Protein AF-A0A957TH19-F1 (afdb_monomer_lite)

Secondary structure (DSSP, 8-state):
------SB-SHHHHHHHHTHHHHHHHHHHHHHHHHHHHHTT-HHHHHHHHHHHHHHHHHHHHHHHHHHHHH--SS-GGGG--HHHH-HHHHHHHHHHHHHHHHHHHHHHHHHHHHHHHHHSGGGGSEETTEEEEEHHHHHHHHHHHHHHHHHTT-HHHHHHHHHHHHHHHHHHHHHHHHHHHHHH---PPP--GGGGSHHHHHHHHHHHHHHHGGGHHHHHHHHGGGGB-S-HHHHHHHHHHHHHHHTT----SSS-S-GGG----------------------------

Structure (mmCIF, N/CA/C/O backbone):
data_AF-A0A957TH19-F1
#
_entry.id   AF-A0A957TH19-F1
#
loop_
_atom_site.group_PDB
_atom_site.id
_atom_site.type_symbol
_atom_site.label_atom_id
_atom_site.label_alt_id
_atom_site.label_comp_id
_atom_site.label_asym_id
_atom_site.label_entity_id
_atom_site.label_seq_id
_atom_site.pdbx_PDB_ins_code
_atom_site.Cartn_x
_atom_site.Cartn_y
_atom_site.Cartn_z
_atom_site.occupancy
_atom_site.B_iso_or_equiv
_atom_site.auth_seq_id
_atom_site.auth_comp_id
_atom_site.auth_asym_id
_atom_site.auth_atom_id
_atom_site.pdbx_PDB_model_num
ATOM 1 N N . MET A 1 1 ? -37.955 5.822 8.944 1.00 36.00 1 MET A N 1
ATOM 2 C CA . MET A 1 1 ? -37.045 5.536 7.812 1.00 36.00 1 MET A CA 1
ATOM 3 C C . MET A 1 1 ? -35.926 4.648 8.330 1.00 36.00 1 MET A C 1
ATOM 5 O O . MET A 1 1 ? -35.294 5.022 9.309 1.00 36.00 1 MET A O 1
ATOM 9 N N . ALA A 1 2 ? -35.740 3.451 7.770 1.00 38.88 2 ALA A N 1
ATOM 10 C CA . ALA A 1 2 ? -34.690 2.536 8.215 1.00 38.88 2 ALA A CA 1
ATOM 11 C C . ALA A 1 2 ? -33.314 3.143 7.898 1.00 38.88 2 ALA A C 1
ATOM 13 O O . ALA A 1 2 ? -32.999 3.389 6.735 1.00 38.88 2 ALA A O 1
ATOM 14 N N . HIS A 1 3 ? -32.515 3.416 8.928 1.00 41.91 3 HIS A N 1
ATOM 15 C CA . HIS A 1 3 ? -31.167 3.954 8.782 1.00 41.91 3 HIS A CA 1
ATOM 16 C C . HIS A 1 3 ? -30.282 2.851 8.181 1.00 41.91 3 HIS A C 1
ATOM 18 O O . HIS A 1 3 ? -29.816 1.956 8.887 1.00 41.91 3 HIS A O 1
ATOM 24 N N . ILE A 1 4 ? -30.104 2.839 6.856 1.00 54.28 4 ILE A N 1
ATOM 25 C CA . ILE A 1 4 ? -29.204 1.882 6.208 1.00 54.28 4 ILE A CA 1
ATOM 26 C C . ILE A 1 4 ? -27.788 2.234 6.664 1.00 54.28 4 ILE A C 1
ATOM 28 O O . ILE A 1 4 ? -27.220 3.241 6.257 1.00 54.28 4 ILE A O 1
ATOM 32 N N . SER A 1 5 ? -27.218 1.418 7.550 1.00 60.03 5 SER A N 1
ATOM 33 C CA . SER A 1 5 ? -25.831 1.590 7.972 1.00 60.03 5 SER A CA 1
ATOM 34 C C . SER A 1 5 ? -24.903 1.374 6.770 1.00 60.03 5 SER A C 1
ATOM 36 O O . SER A 1 5 ? -24.905 0.311 6.135 1.00 60.03 5 SER A O 1
ATOM 38 N N . HIS A 1 6 ? -24.116 2.403 6.453 1.00 72.50 6 HIS A N 1
ATOM 39 C CA . HIS A 1 6 ? -23.070 2.375 5.427 1.00 72.50 6 HIS A CA 1
ATOM 40 C C . HIS A 1 6 ? -21.749 1.783 5.951 1.00 72.50 6 HIS A C 1
ATOM 42 O O . HIS A 1 6 ? -20.752 1.810 5.234 1.00 72.50 6 HIS A O 1
ATOM 48 N N . LYS A 1 7 ? -21.736 1.257 7.185 1.00 82.31 7 LYS A N 1
ATOM 49 C CA . LYS A 1 7 ? -20.552 0.689 7.840 1.00 82.31 7 LYS A CA 1
ATOM 50 C C . LYS A 1 7 ? -20.222 -0.724 7.360 1.00 82.31 7 LYS A C 1
ATOM 52 O O . LYS A 1 7 ? -21.090 -1.458 6.882 1.00 82.31 7 LYS A O 1
ATOM 57 N N . LEU A 1 8 ? -18.956 -1.093 7.531 1.00 83.62 8 LEU A N 1
ATOM 58 C CA . LEU A 1 8 ? -18.411 -2.415 7.240 1.00 83.62 8 LEU A CA 1
ATOM 59 C C . LEU A 1 8 ? -18.804 -3.401 8.344 1.00 83.62 8 LEU A C 1
ATOM 61 O O . LEU A 1 8 ? -18.687 -3.108 9.540 1.00 83.62 8 LEU A O 1
ATOM 65 N N . LYS A 1 9 ? -19.263 -4.591 7.955 1.00 86.00 9 LYS A N 1
ATOM 66 C CA . LYS A 1 9 ? -19.758 -5.597 8.904 1.00 86.00 9 LYS A CA 1
ATOM 67 C C . LYS A 1 9 ? -18.667 -6.554 9.366 1.00 86.00 9 LYS A C 1
ATOM 69 O O . LYS A 1 9 ? -18.654 -6.927 10.543 1.00 86.00 9 LYS A O 1
ATOM 74 N N . ASN A 1 10 ? -17.761 -6.932 8.468 1.00 87.81 10 ASN A N 1
ATOM 75 C CA . ASN A 1 10 ? -16.743 -7.957 8.696 1.00 87.81 10 ASN A CA 1
ATOM 76 C C . ASN A 1 10 ? -15.379 -7.570 8.093 1.00 87.81 10 ASN A C 1
ATOM 78 O O . ASN A 1 10 ? -15.275 -6.628 7.310 1.00 87.81 10 ASN A O 1
ATOM 82 N N . SER A 1 11 ? -14.340 -8.320 8.459 1.00 87.94 11 SER A N 1
ATOM 83 C CA . SER A 1 11 ? -12.964 -8.085 8.004 1.00 87.94 11 SER A CA 1
ATOM 84 C C . SER A 1 11 ? -12.734 -8.363 6.522 1.00 87.94 11 SER A C 1
ATOM 86 O O . SER A 1 11 ? -11.792 -7.850 5.935 1.00 87.94 11 SER A O 1
ATOM 88 N N . PHE A 1 12 ? -13.584 -9.168 5.888 1.00 85.88 12 PHE A N 1
ATOM 89 C CA . PHE A 1 12 ? -13.459 -9.425 4.458 1.00 85.88 12 PHE A CA 1
ATOM 90 C C . PHE A 1 12 ? -13.908 -8.206 3.646 1.00 85.88 12 PHE A C 1
ATOM 92 O O . PHE A 1 12 ? -13.169 -7.737 2.790 1.00 85.88 12 PHE A O 1
ATOM 99 N N . GLU A 1 13 ? -15.061 -7.615 3.976 1.00 84.44 13 GLU A N 1
ATOM 100 C CA . GLU A 1 13 ? -15.504 -6.332 3.410 1.00 84.44 13 GLU A CA 1
ATOM 101 C C . GLU A 1 13 ? -14.457 -5.235 3.645 1.00 84.44 13 GLU A C 1
ATOM 103 O O . GLU A 1 13 ? -14.197 -4.428 2.757 1.00 84.44 13 GLU A O 1
ATOM 108 N N . GLY A 1 14 ? -13.826 -5.252 4.820 1.00 83.69 14 GLY A N 1
ATOM 109 C CA . GLY A 1 14 ? -12.692 -4.408 5.173 1.00 83.69 14 GLY A CA 1
ATOM 110 C C . GLY A 1 14 ? -11.470 -4.573 4.281 1.00 83.69 14 GLY A C 1
ATOM 111 O O . GLY A 1 14 ? -10.967 -3.595 3.729 1.00 83.69 14 GLY A O 1
ATOM 112 N N . ALA A 1 15 ? -11.020 -5.814 4.107 1.00 85.88 15 ALA A N 1
ATOM 113 C CA . ALA A 1 15 ? -9.909 -6.163 3.232 1.00 85.88 15 ALA A CA 1
ATOM 114 C C . ALA A 1 15 ? -10.210 -5.783 1.777 1.00 85.88 15 ALA A C 1
ATOM 116 O O . ALA A 1 15 ? -9.345 -5.271 1.085 1.00 85.88 15 ALA A O 1
ATOM 117 N N . LEU A 1 16 ? -11.445 -5.953 1.310 1.00 86.50 16 LEU A N 1
ATOM 118 C CA . LEU A 1 16 ? -11.824 -5.565 -0.048 1.00 86.50 16 LEU A CA 1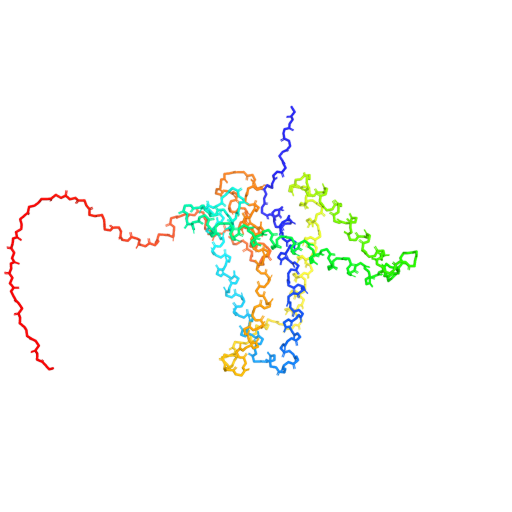
ATOM 119 C C . LEU A 1 16 ? -11.911 -4.046 -0.246 1.00 86.50 16 LEU A C 1
ATOM 121 O O . LEU A 1 16 ? -11.577 -3.558 -1.326 1.00 86.50 16 LEU A O 1
ATOM 125 N N . ALA A 1 17 ? -12.346 -3.311 0.781 1.00 83.62 17 ALA A N 1
ATOM 126 C CA . ALA A 1 17 ? -12.465 -1.856 0.749 1.00 83.62 17 ALA A CA 1
ATOM 127 C C . ALA A 1 17 ? -11.106 -1.148 0.836 1.00 83.62 17 ALA A C 1
ATOM 129 O O . ALA A 1 17 ? -10.864 -0.209 0.086 1.00 83.62 17 ALA A O 1
ATOM 130 N N . GLY A 1 18 ? -10.242 -1.586 1.758 1.00 81.81 18 GLY A N 1
ATOM 131 C CA . GLY A 1 18 ? -8.944 -0.959 2.036 1.00 81.81 18 GLY A CA 1
ATOM 132 C C . GLY A 1 18 ? -7.745 -1.664 1.415 1.00 81.81 18 GLY A C 1
ATOM 133 O O . GLY A 1 18 ? -6.659 -1.105 1.378 1.00 81.81 18 GLY A O 1
ATOM 134 N N . GLY A 1 19 ? -7.917 -2.891 0.926 1.00 82.31 19 GLY A N 1
ATOM 135 C CA . GLY A 1 19 ? -6.805 -3.725 0.484 1.00 82.31 19 GLY A CA 1
ATOM 136 C C . GLY A 1 19 ? -6.261 -3.403 -0.896 1.00 82.31 19 GLY A C 1
ATOM 137 O O . GLY A 1 19 ? -5.236 -3.963 -1.257 1.00 82.31 19 GLY A O 1
ATOM 138 N N . GLY A 1 20 ? -6.914 -2.526 -1.662 1.00 81.38 20 GLY A N 1
ATOM 139 C CA . GLY A 1 20 ? -6.463 -2.156 -3.005 1.00 81.38 20 GLY A CA 1
ATOM 140 C C . GLY A 1 20 ? -5.057 -1.554 -3.009 1.00 81.38 20 GLY A C 1
ATOM 141 O O . GLY A 1 20 ? -4.220 -1.985 -3.796 1.00 81.38 20 GLY A O 1
ATOM 142 N N . ASP A 1 21 ? -4.778 -0.621 -2.097 1.00 79.81 21 ASP A N 1
ATOM 143 C CA . ASP A 1 21 ? -3.453 -0.007 -1.952 1.00 79.81 21 ASP A CA 1
ATOM 144 C C . ASP A 1 21 ? -2.378 -1.064 -1.604 1.00 79.81 21 ASP A C 1
ATOM 146 O O . ASP A 1 21 ? -1.574 -1.391 -2.480 1.00 79.81 21 ASP A O 1
ATOM 150 N N . PRO A 1 22 ? -2.436 -1.761 -0.450 1.00 78.81 22 PRO A N 1
ATOM 151 C CA . PRO A 1 22 ? -1.413 -2.749 -0.090 1.00 78.81 22 PRO A CA 1
ATOM 152 C C . PRO A 1 22 ? -1.321 -3.954 -1.043 1.00 78.81 22 PRO A C 1
ATOM 154 O O . PRO A 1 22 ? -0.246 -4.534 -1.183 1.00 78.81 22 PRO A O 1
ATOM 157 N N . ALA A 1 23 ? -2.409 -4.355 -1.713 1.00 80.25 23 ALA A N 1
ATOM 158 C CA . ALA A 1 23 ? -2.367 -5.445 -2.694 1.00 80.25 23 ALA A CA 1
ATOM 159 C C . ALA A 1 23 ? -1.713 -5.024 -4.019 1.00 80.25 23 ALA A C 1
ATOM 161 O O . ALA A 1 23 ? -1.152 -5.867 -4.718 1.00 80.25 23 ALA A O 1
ATOM 162 N N . THR A 1 24 ? -1.773 -3.742 -4.387 1.00 77.38 24 THR A N 1
ATOM 163 C CA . THR A 1 24 ? -1.152 -3.240 -5.621 1.00 77.38 24 THR A CA 1
ATOM 164 C C . THR A 1 24 ? 0.276 -2.755 -5.406 1.00 77.38 24 THR A C 1
ATOM 166 O O . THR A 1 24 ? 1.052 -2.781 -6.363 1.00 77.38 24 THR A O 1
ATOM 169 N N . SER A 1 25 ? 0.673 -2.415 -4.173 1.00 77.12 25 SER A N 1
ATOM 170 C CA . SER A 1 25 ? 2.030 -1.951 -3.866 1.00 77.12 25 SER A CA 1
ATOM 171 C C . SER A 1 25 ? 3.151 -2.868 -4.371 1.00 77.12 25 SER A C 1
ATOM 173 O O . SER A 1 25 ? 4.074 -2.360 -5.014 1.00 77.12 25 SER A O 1
ATOM 175 N N . PRO A 1 26 ? 3.087 -4.210 -4.217 1.00 75.62 26 PRO A N 1
ATOM 176 C CA . PRO A 1 26 ? 4.093 -5.110 -4.782 1.00 75.62 26 PRO A CA 1
ATOM 177 C C . PRO A 1 26 ? 4.314 -4.912 -6.293 1.00 75.62 26 PRO A C 1
ATOM 179 O O . PRO A 1 26 ? 5.441 -4.995 -6.781 1.00 75.62 26 PRO A O 1
ATOM 182 N N . LEU A 1 27 ? 3.264 -4.595 -7.050 1.00 74.50 27 LEU A N 1
ATOM 183 C CA . LEU A 1 27 ? 3.335 -4.530 -8.511 1.00 74.50 27 LEU A CA 1
ATOM 184 C C . LEU A 1 27 ? 4.257 -3.410 -9.013 1.00 74.50 27 LEU A C 1
ATOM 186 O O . LEU A 1 27 ? 4.885 -3.574 -10.058 1.00 74.50 27 LEU A O 1
ATOM 190 N N . TYR A 1 28 ? 4.379 -2.299 -8.278 1.00 74.50 28 TYR A N 1
ATOM 191 C CA . TYR A 1 28 ? 5.216 -1.165 -8.688 1.00 74.50 28 TYR A CA 1
ATOM 192 C C . TYR A 1 28 ? 6.506 -0.999 -7.874 1.00 74.50 28 TYR A C 1
ATOM 194 O O . TYR A 1 28 ? 7.444 -0.384 -8.379 1.00 74.50 28 TYR A O 1
ATOM 202 N N . VAL A 1 29 ? 6.614 -1.556 -6.660 1.00 80.19 29 VAL A N 1
ATOM 203 C CA . VAL A 1 29 ? 7.840 -1.426 -5.837 1.00 80.19 29 VAL A CA 1
ATOM 204 C C . VAL A 1 29 ? 8.943 -2.405 -6.241 1.00 80.19 29 VAL A C 1
ATOM 206 O O . VAL A 1 29 ? 10.128 -2.066 -6.183 1.00 80.19 29 VAL A O 1
ATOM 209 N N . PHE A 1 30 ? 8.578 -3.608 -6.702 1.00 81.56 30 PHE A N 1
ATOM 210 C CA . PHE A 1 30 ? 9.562 -4.639 -7.044 1.00 81.56 30 PHE A CA 1
ATOM 211 C C . PHE A 1 30 ? 10.329 -4.317 -8.332 1.00 81.56 30 PHE A C 1
ATOM 213 O O . PHE A 1 30 ? 11.521 -4.600 -8.405 1.00 81.56 30 PHE A O 1
ATOM 220 N N . GLY A 1 31 ? 9.709 -3.674 -9.326 1.00 82.38 31 GLY A N 1
ATOM 221 C CA . GLY A 1 31 ? 10.370 -3.333 -10.595 1.00 82.38 31 GLY A CA 1
ATOM 222 C C . GLY A 1 31 ? 11.625 -2.458 -10.425 1.00 82.38 31 GLY A C 1
ATOM 223 O O . GLY A 1 31 ? 12.715 -2.869 -10.834 1.00 82.38 31 GLY A O 1
ATOM 224 N N . PRO A 1 32 ? 11.525 -1.273 -9.790 1.00 84.38 32 PRO A N 1
ATOM 225 C CA . PRO A 1 32 ? 12.676 -0.417 -9.503 1.00 84.38 32 PRO A CA 1
ATOM 226 C C . PRO A 1 32 ? 13.743 -1.091 -8.634 1.00 84.38 32 PRO A C 1
ATOM 228 O O . PRO A 1 32 ? 14.934 -0.867 -8.851 1.00 84.38 32 PRO A O 1
ATOM 231 N N . PHE A 1 33 ? 13.333 -1.918 -7.667 1.00 87.19 33 PHE A N 1
ATOM 232 C CA . PHE A 1 33 ? 14.250 -2.695 -6.831 1.00 87.19 33 PHE A CA 1
ATOM 233 C C . PHE A 1 33 ? 15.044 -3.718 -7.654 1.00 87.19 33 PHE A C 1
ATOM 235 O O . PHE A 1 33 ? 16.275 -3.701 -7.620 1.00 87.19 33 PHE A O 1
ATOM 242 N N . LEU A 1 34 ? 14.358 -4.552 -8.440 1.00 86.50 34 LEU A N 1
ATOM 243 C CA . LEU A 1 34 ? 14.988 -5.554 -9.299 1.00 86.50 34 LEU A CA 1
ATOM 244 C C . LEU A 1 34 ? 15.927 -4.897 -10.314 1.00 86.50 34 LEU A C 1
ATOM 246 O O . LEU A 1 34 ? 17.055 -5.350 -10.493 1.00 86.50 34 LEU A O 1
ATOM 250 N N . LYS A 1 35 ? 15.513 -3.780 -10.924 1.00 87.94 35 LYS A N 1
ATOM 251 C CA . LYS A 1 35 ? 16.367 -3.020 -11.846 1.00 87.94 35 LYS A CA 1
ATOM 252 C C . LYS A 1 35 ? 17.661 -2.565 -11.171 1.00 87.94 35 LYS A C 1
ATOM 254 O O . LYS A 1 35 ? 18.722 -2.704 -11.766 1.00 87.94 35 LYS A O 1
ATOM 259 N N . LEU A 1 36 ? 17.586 -2.046 -9.945 1.00 87.50 36 LEU A N 1
ATOM 260 C CA . LEU A 1 36 ? 18.757 -1.565 -9.212 1.00 87.50 36 LEU A CA 1
ATOM 261 C C . LEU A 1 36 ? 19.781 -2.681 -8.972 1.00 87.50 36 LEU A C 1
ATOM 263 O O . LEU A 1 36 ? 20.952 -2.508 -9.297 1.00 87.50 36 LEU A O 1
ATOM 267 N N . ILE A 1 37 ? 19.345 -3.826 -8.447 1.00 87.62 37 ILE A N 1
ATOM 268 C CA . ILE A 1 37 ? 20.263 -4.917 -8.080 1.00 87.62 37 ILE A CA 1
ATOM 269 C C . ILE A 1 37 ? 20.801 -5.678 -9.298 1.00 87.62 37 ILE A C 1
ATOM 271 O O . ILE A 1 37 ? 21.930 -6.166 -9.260 1.00 87.62 37 ILE A O 1
ATOM 275 N N . VAL A 1 38 ? 20.011 -5.771 -10.377 1.00 89.25 38 VAL A N 1
ATOM 276 C CA . VAL A 1 38 ? 20.417 -6.428 -11.628 1.00 89.25 38 VAL A CA 1
ATOM 277 C C . VAL A 1 38 ? 21.415 -5.555 -12.378 1.00 89.25 38 VAL A C 1
ATOM 279 O O . VAL A 1 38 ? 22.464 -6.053 -12.772 1.00 89.25 38 VAL A O 1
ATOM 282 N N . VAL A 1 39 ? 21.141 -4.253 -12.522 1.00 88.62 39 VAL A N 1
ATOM 283 C CA . VAL A 1 39 ? 22.065 -3.314 -13.185 1.00 88.62 39 VAL A CA 1
ATOM 284 C C . VAL A 1 39 ? 23.382 -3.207 -12.421 1.00 88.62 39 VAL A C 1
ATOM 286 O O . VAL A 1 39 ? 24.438 -3.127 -13.038 1.00 88.62 39 VAL A O 1
ATOM 289 N N . ALA A 1 40 ? 23.337 -3.254 -11.090 1.00 84.81 40 ALA A N 1
ATOM 290 C CA . ALA A 1 40 ? 24.542 -3.248 -10.273 1.00 84.81 40 ALA A CA 1
ATOM 291 C C . ALA A 1 40 ? 25.292 -4.595 -10.258 1.00 84.81 40 ALA A C 1
ATOM 293 O O . ALA A 1 40 ? 26.383 -4.662 -9.704 1.00 84.81 40 ALA A O 1
ATOM 294 N N . GLY A 1 41 ? 24.736 -5.672 -10.830 1.00 87.44 41 GLY A N 1
ATOM 295 C CA . GLY A 1 41 ? 25.387 -6.987 -10.891 1.00 87.44 41 GLY A CA 1
ATOM 296 C C . GLY A 1 41 ? 25.513 -7.710 -9.542 1.00 87.44 41 GLY A C 1
ATOM 297 O O . GLY A 1 41 ? 26.252 -8.683 -9.435 1.00 87.44 41 GLY A O 1
ATOM 298 N N . VAL A 1 42 ? 24.788 -7.268 -8.509 1.00 88.06 42 VAL A N 1
ATOM 299 C CA . VAL A 1 42 ? 24.943 -7.739 -7.113 1.00 88.06 42 VAL A CA 1
ATOM 300 C C . VAL A 1 42 ? 23.689 -8.424 -6.568 1.00 88.06 42 VAL A C 1
ATOM 302 O O . VAL A 1 42 ? 23.508 -8.541 -5.352 1.00 88.06 42 VAL A O 1
ATOM 305 N N . ALA A 1 43 ? 22.798 -8.880 -7.453 1.00 83.69 43 ALA A N 1
ATOM 306 C CA . ALA A 1 43 ? 21.542 -9.525 -7.072 1.00 83.69 43 ALA A CA 1
ATOM 307 C C . ALA A 1 43 ? 21.758 -10.742 -6.155 1.00 83.69 43 ALA A C 1
ATOM 309 O O . ALA A 1 43 ? 21.076 -10.865 -5.145 1.00 83.69 43 ALA A O 1
ATOM 310 N N . GLN A 1 44 ? 22.768 -11.573 -6.433 1.00 86.00 44 GLN A N 1
ATOM 311 C CA . GLN A 1 44 ? 23.101 -12.761 -5.628 1.00 86.00 44 GLN A CA 1
ATOM 312 C C . GLN A 1 44 ? 23.527 -12.430 -4.184 1.00 86.00 44 GLN A C 1
ATOM 314 O O . GLN A 1 44 ? 23.481 -13.286 -3.307 1.00 86.00 44 GLN A O 1
ATOM 319 N N . ILE A 1 45 ? 23.955 -11.191 -3.928 1.00 86.69 45 ILE A N 1
ATOM 320 C CA . ILE A 1 45 ? 24.462 -10.759 -2.621 1.00 86.69 45 ILE A CA 1
ATOM 321 C C . ILE A 1 45 ? 23.396 -9.952 -1.878 1.00 86.69 45 ILE A C 1
ATOM 323 O O . ILE A 1 45 ? 23.119 -10.207 -0.711 1.00 86.69 45 ILE A O 1
ATOM 327 N N . THR A 1 46 ? 22.788 -8.973 -2.549 1.00 90.31 46 THR A N 1
ATOM 328 C CA . THR A 1 46 ? 21.956 -7.948 -1.896 1.00 90.31 46 THR A CA 1
ATOM 329 C C . THR A 1 46 ? 20.468 -8.283 -1.870 1.00 90.31 46 THR A C 1
ATOM 331 O O . THR A 1 46 ? 19.767 -7.809 -0.977 1.00 90.31 46 THR A O 1
ATOM 334 N N . PHE A 1 47 ? 19.978 -9.131 -2.787 1.00 89.81 47 PHE A N 1
ATOM 335 C CA . PHE A 1 47 ? 18.546 -9.420 -2.923 1.00 89.81 47 PHE A CA 1
ATOM 336 C C . PHE A 1 47 ? 17.940 -9.952 -1.625 1.00 89.81 47 PHE A C 1
ATOM 338 O O . PHE A 1 47 ? 17.012 -9.350 -1.086 1.00 89.81 47 PHE A O 1
ATOM 345 N N . GLY A 1 48 ? 18.481 -11.050 -1.092 1.00 89.06 48 GLY A N 1
ATOM 346 C CA . GLY A 1 48 ? 17.904 -11.677 0.092 1.00 89.06 48 GLY A CA 1
ATOM 347 C C . GLY A 1 48 ? 18.030 -10.826 1.346 1.00 89.06 48 GLY A C 1
ATOM 348 O O . GLY A 1 48 ? 17.074 -10.742 2.113 1.00 89.06 48 GLY A O 1
ATOM 349 N N . ALA A 1 49 ? 19.140 -10.104 1.516 1.00 92.31 49 ALA A N 1
ATOM 350 C CA . ALA A 1 49 ? 19.300 -9.174 2.629 1.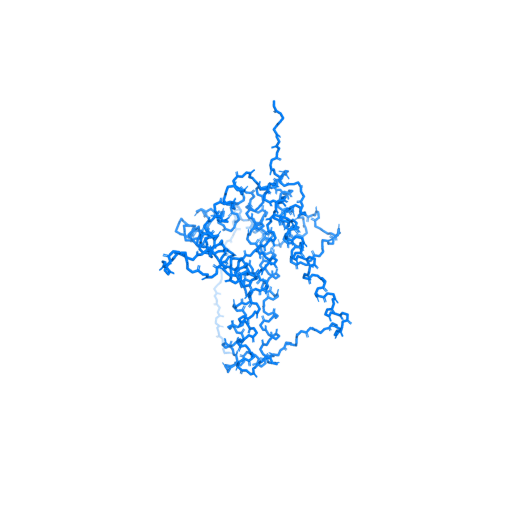00 92.31 49 ALA A CA 1
ATOM 351 C C . ALA A 1 49 ? 18.231 -8.064 2.610 1.00 92.31 49 ALA A C 1
ATOM 353 O O . ALA A 1 49 ? 17.569 -7.841 3.624 1.00 92.31 49 ALA A O 1
ATOM 354 N N . SER A 1 50 ? 17.994 -7.414 1.462 1.00 92.00 50 SER A N 1
ATOM 355 C CA . SER A 1 50 ? 16.953 -6.381 1.332 1.00 92.00 50 SER A CA 1
ATOM 356 C C . SER A 1 50 ? 15.544 -6.930 1.579 1.00 92.00 50 SER A C 1
ATOM 358 O O . SER A 1 50 ? 14.742 -6.267 2.240 1.00 92.00 50 SER A O 1
ATOM 360 N N . ILE A 1 51 ? 15.245 -8.139 1.087 1.00 90.25 51 ILE A N 1
ATOM 361 C CA . ILE A 1 51 ? 13.945 -8.796 1.292 1.00 90.25 51 ILE A CA 1
ATOM 362 C C . ILE A 1 51 ? 13.721 -9.117 2.770 1.00 90.25 51 ILE A C 1
ATOM 364 O O . ILE A 1 51 ? 12.674 -8.769 3.311 1.00 90.25 51 ILE A O 1
ATOM 368 N N . TRP A 1 52 ? 14.693 -9.730 3.446 1.00 91.50 52 TRP A N 1
ATOM 369 C CA . TRP A 1 52 ? 14.559 -10.084 4.860 1.00 91.50 52 TRP A CA 1
ATOM 370 C C . TRP A 1 52 ? 14.426 -8.857 5.761 1.00 91.50 52 TRP A C 1
ATOM 372 O O . TRP A 1 52 ? 13.598 -8.871 6.672 1.00 91.50 52 TRP A O 1
ATOM 382 N N . LEU A 1 53 ? 15.159 -7.775 5.475 1.00 91.81 53 LEU A N 1
ATOM 383 C CA . LEU A 1 53 ? 14.963 -6.498 6.167 1.00 91.81 53 LEU A CA 1
ATOM 384 C C . LEU A 1 53 ? 13.524 -5.997 5.996 1.00 91.81 53 LEU A C 1
ATOM 386 O O . LEU A 1 53 ? 12.885 -5.641 6.982 1.00 91.81 53 LEU A O 1
ATOM 390 N N . ALA A 1 54 ? 12.981 -6.025 4.776 1.00 90.25 54 ALA A N 1
ATOM 391 C CA . ALA A 1 54 ? 11.605 -5.604 4.527 1.00 90.25 54 ALA A CA 1
ATOM 392 C C . ALA A 1 54 ? 10.578 -6.496 5.246 1.00 90.25 54 ALA A C 1
ATOM 394 O O . ALA A 1 54 ? 9.664 -5.975 5.878 1.00 90.25 54 ALA A O 1
ATOM 395 N N . VAL A 1 55 ? 10.745 -7.822 5.211 1.00 88.81 55 VAL A N 1
ATOM 396 C CA . VAL A 1 55 ? 9.859 -8.780 5.899 1.00 88.81 55 VAL A CA 1
ATOM 397 C C . VAL A 1 55 ? 9.837 -8.529 7.407 1.00 88.81 55 VAL A C 1
ATOM 399 O O . VAL A 1 55 ? 8.760 -8.489 8.006 1.00 88.81 55 VAL A O 1
ATOM 402 N N . ILE A 1 56 ? 11.005 -8.320 8.024 1.00 90.62 56 ILE A N 1
ATOM 403 C CA . ILE A 1 56 ? 11.107 -8.003 9.455 1.00 90.62 56 ILE A CA 1
ATOM 404 C C . ILE A 1 56 ? 10.396 -6.682 9.754 1.00 90.62 56 ILE A C 1
ATOM 406 O O . ILE A 1 56 ? 9.588 -6.624 10.682 1.00 90.62 56 ILE A O 1
ATOM 410 N N . THR A 1 57 ? 10.636 -5.641 8.955 1.00 90.75 57 THR A N 1
ATOM 411 C CA . THR A 1 57 ? 9.989 -4.339 9.153 1.00 90.75 57 THR A CA 1
ATOM 412 C C . THR A 1 57 ? 8.472 -4.442 9.016 1.00 90.75 57 THR A C 1
ATOM 414 O O . THR A 1 57 ? 7.763 -3.958 9.893 1.00 90.75 57 THR A O 1
ATOM 417 N N . ILE A 1 58 ? 7.955 -5.149 8.005 1.00 87.00 58 ILE A N 1
ATOM 418 C CA . ILE A 1 58 ? 6.512 -5.387 7.833 1.00 87.00 58 ILE A CA 1
ATOM 419 C C . ILE A 1 58 ? 5.928 -6.094 9.061 1.00 87.00 58 ILE A C 1
ATOM 421 O O . ILE A 1 58 ? 4.864 -5.705 9.546 1.00 87.00 58 ILE A O 1
ATOM 425 N N . ALA A 1 59 ? 6.617 -7.106 9.596 1.00 87.62 59 ALA A N 1
ATOM 426 C CA . ALA A 1 59 ? 6.162 -7.830 10.781 1.00 87.62 59 ALA A CA 1
ATOM 427 C C . ALA A 1 59 ? 6.104 -6.925 12.025 1.00 87.62 59 ALA A C 1
ATOM 429 O O . ALA A 1 59 ? 5.098 -6.926 12.740 1.00 87.62 59 ALA A O 1
ATOM 430 N N . VAL A 1 60 ? 7.149 -6.126 12.260 1.00 89.81 60 VAL A N 1
ATOM 431 C CA . VAL A 1 60 ? 7.227 -5.186 13.391 1.00 89.81 60 VAL A CA 1
ATOM 432 C C . VAL A 1 60 ? 6.178 -4.083 13.262 1.00 89.81 60 VAL A C 1
ATOM 434 O O . VAL A 1 60 ? 5.432 -3.837 14.208 1.00 89.81 60 VAL A O 1
ATOM 437 N N . VAL A 1 61 ? 6.068 -3.460 12.088 1.00 88.12 61 VAL A N 1
ATOM 438 C CA . VAL A 1 61 ? 5.097 -2.393 11.812 1.00 88.12 61 VAL A CA 1
ATOM 439 C C . VAL A 1 61 ? 3.672 -2.924 11.949 1.00 88.12 61 VAL A C 1
ATOM 441 O O . VAL A 1 61 ? 2.861 -2.297 12.621 1.00 88.12 61 VAL A O 1
ATOM 444 N N . SER A 1 62 ? 3.368 -4.117 11.431 1.00 86.06 62 SER A N 1
ATOM 445 C CA . SER A 1 62 ? 2.045 -4.740 11.603 1.00 86.06 62 SER A CA 1
ATOM 446 C C . SER A 1 62 ? 1.710 -4.988 13.078 1.00 86.06 62 SER A C 1
ATOM 448 O O . SER A 1 62 ? 0.581 -4.750 13.509 1.00 86.06 62 SER A O 1
ATOM 450 N N . ALA A 1 63 ? 2.683 -5.440 13.876 1.00 87.38 63 ALA A N 1
ATOM 451 C CA . ALA A 1 63 ? 2.501 -5.631 15.313 1.00 87.38 63 ALA A CA 1
ATOM 452 C C . ALA A 1 63 ? 2.290 -4.299 16.051 1.00 87.38 63 ALA A C 1
ATOM 454 O O . ALA A 1 63 ? 1.425 -4.213 16.921 1.00 87.38 63 ALA A O 1
ATOM 455 N N . MET A 1 64 ? 3.025 -3.252 15.674 1.00 88.44 64 MET A N 1
ATOM 456 C CA . MET A 1 64 ? 2.851 -1.900 16.206 1.00 88.44 64 MET A CA 1
ATOM 457 C C . MET A 1 64 ? 1.465 -1.338 15.858 1.00 88.44 64 MET A C 1
ATOM 459 O O . MET A 1 64 ? 0.758 -0.844 16.734 1.00 88.44 64 MET A O 1
ATOM 463 N N . TYR A 1 65 ? 1.025 -1.491 14.608 1.00 86.75 65 TYR A N 1
ATOM 464 C CA . TYR A 1 65 ? -0.282 -1.022 14.148 1.00 86.75 65 TYR A CA 1
ATOM 465 C C . TYR A 1 65 ? -1.454 -1.742 14.816 1.00 86.75 65 TYR A C 1
ATOM 467 O O . TYR A 1 65 ? -2.521 -1.151 14.966 1.00 86.75 65 TYR A O 1
ATOM 475 N N . ARG A 1 66 ? -1.261 -2.973 15.304 1.00 88.00 66 ARG A N 1
ATOM 476 C CA . ARG A 1 66 ? -2.247 -3.632 16.171 1.00 88.00 66 ARG A CA 1
ATOM 477 C C . ARG A 1 66 ? -2.530 -2.812 17.430 1.00 88.00 66 ARG A C 1
ATOM 479 O O . ARG A 1 66 ? -3.685 -2.711 17.829 1.00 88.00 66 ARG A O 1
ATOM 486 N N . LEU A 1 67 ? -1.493 -2.243 18.047 1.00 87.12 67 LEU A N 1
ATOM 487 C CA . LEU A 1 67 ? -1.629 -1.404 19.241 1.00 87.12 67 LEU A CA 1
ATOM 488 C C . LEU A 1 67 ? -2.281 -0.067 18.887 1.00 87.12 67 LEU A C 1
ATOM 490 O O . LEU A 1 67 ? -3.234 0.339 19.547 1.00 87.12 67 LEU A O 1
ATOM 494 N N . VAL A 1 68 ? -1.853 0.557 17.784 1.00 84.31 68 VAL A N 1
ATOM 495 C CA . VAL A 1 68 ? -2.452 1.809 17.288 1.00 84.31 68 VAL A CA 1
ATOM 496 C C . VAL A 1 68 ? -3.950 1.640 17.048 1.00 84.31 68 VAL A C 1
ATOM 498 O O . VAL A 1 68 ? -4.735 2.428 17.555 1.00 84.31 68 VAL A O 1
ATOM 501 N N . MET A 1 69 ? -4.378 0.572 16.370 1.00 85.88 69 MET A N 1
ATOM 502 C CA . MET A 1 69 ? -5.802 0.300 16.127 1.00 85.88 69 MET A CA 1
ATOM 503 C C . MET A 1 69 ? -6.600 0.044 17.412 1.00 85.88 69 MET A C 1
ATOM 505 O O . MET A 1 69 ? -7.829 0.104 17.384 1.00 85.88 69 MET A O 1
ATOM 509 N N . GLN A 1 70 ? -5.955 -0.346 18.515 1.00 86.06 70 GLN A N 1
ATOM 510 C CA . GLN A 1 70 ? -6.613 -0.547 19.811 1.00 86.06 70 GLN A CA 1
ATOM 511 C C . GLN A 1 70 ? -6.746 0.763 20.588 1.00 86.06 70 GLN A C 1
ATOM 513 O O . GLN A 1 70 ? -7.749 0.953 21.275 1.00 86.06 70 GLN A O 1
ATOM 518 N N . TRP A 1 71 ? -5.756 1.649 20.479 1.00 81.88 71 TRP A N 1
ATOM 519 C CA . TRP A 1 71 ? -5.734 2.942 21.163 1.00 81.88 71 TRP A CA 1
ATOM 520 C C . TRP A 1 71 ? -6.547 3.999 20.410 1.00 81.88 71 TRP A C 1
ATOM 522 O O . TRP A 1 71 ? -7.358 4.701 21.008 1.00 81.88 71 TRP A O 1
ATOM 532 N N . VAL A 1 72 ? -6.403 4.044 19.086 1.00 81.75 72 VAL A N 1
ATOM 533 C CA . VAL A 1 72 ? -7.019 5.026 18.192 1.00 81.75 72 VAL A CA 1
ATOM 534 C C . VAL A 1 72 ? -8.162 4.363 17.427 1.00 81.75 72 VAL A C 1
ATOM 536 O O . VAL A 1 72 ? -7.972 3.683 16.419 1.00 81.75 72 VAL A O 1
ATOM 539 N N . THR A 1 73 ? -9.384 4.524 17.939 1.00 81.31 73 THR A N 1
ATOM 540 C CA . THR A 1 73 ? -10.585 3.853 17.394 1.00 81.31 73 THR A CA 1
ATOM 541 C C . THR A 1 73 ? -11.552 4.783 16.663 1.00 81.31 73 THR A C 1
ATOM 543 O O . THR A 1 73 ? -12.563 4.333 16.112 1.00 81.31 73 THR A O 1
ATOM 546 N N . ASP A 1 74 ? -11.231 6.071 16.629 1.00 78.69 74 ASP A N 1
ATOM 547 C CA . ASP A 1 74 ? -11.959 7.128 15.926 1.00 78.69 74 ASP A CA 1
ATOM 548 C C . ASP A 1 74 ? -11.627 7.199 14.422 1.00 78.69 74 ASP A C 1
ATOM 550 O O . ASP A 1 74 ? -12.292 7.926 13.687 1.00 78.69 74 ASP A O 1
ATOM 554 N N . GLY A 1 75 ? -10.683 6.376 13.946 1.00 70.00 75 GLY A N 1
ATOM 555 C CA . GLY A 1 75 ? -10.328 6.252 12.528 1.00 70.00 75 GLY A CA 1
ATOM 556 C C . GLY A 1 75 ? -9.326 7.293 12.033 1.00 70.00 75 GLY A C 1
ATOM 557 O O . GLY A 1 75 ? -9.143 7.421 10.829 1.00 70.00 75 GLY A O 1
ATOM 558 N N . SER A 1 76 ? -8.676 8.019 12.939 1.00 71.44 76 SER A N 1
ATOM 559 C CA . SER A 1 76 ? -7.565 8.925 12.619 1.00 71.44 76 SER A CA 1
ATOM 560 C C . SER A 1 76 ? -6.212 8.199 12.475 1.00 71.44 76 SER A C 1
ATOM 562 O O . SER A 1 76 ? -5.241 8.775 11.980 1.00 71.44 76 SER A O 1
ATOM 564 N N . GLY A 1 77 ? -6.141 6.927 12.888 1.00 72.62 77 GLY A N 1
ATOM 565 C CA . GLY A 1 77 ? -4.984 6.049 12.701 1.00 72.62 77 GLY A CA 1
ATOM 566 C C . GLY A 1 77 ? -3.696 6.619 13.295 1.00 72.62 77 GLY A C 1
ATOM 567 O O . GLY A 1 77 ? -3.662 7.005 14.461 1.00 72.62 77 GLY A O 1
ATOM 568 N N . GLY A 1 78 ? -2.625 6.668 12.497 1.00 63.34 78 GLY A N 1
ATOM 569 C CA . GLY A 1 78 ? -1.337 7.233 12.923 1.00 63.34 78 GLY A CA 1
ATOM 570 C C . GLY A 1 78 ? -1.383 8.742 13.199 1.00 63.34 78 GLY A C 1
ATOM 571 O O . GLY A 1 78 ? -0.560 9.245 13.961 1.00 63.34 78 GLY A O 1
ATOM 572 N N . SER A 1 79 ? -2.363 9.456 12.631 1.00 62.78 79 SER A N 1
ATOM 573 C CA . SER A 1 79 ? -2.582 10.898 12.829 1.00 62.78 79 SER A CA 1
ATOM 574 C C . SER A 1 79 ? -3.439 11.243 14.052 1.00 62.78 79 SER A C 1
ATOM 576 O O . SER A 1 79 ? -3.512 12.405 14.440 1.00 62.78 79 SER A O 1
ATOM 578 N N . GLY A 1 80 ? -4.031 10.230 14.688 1.00 58.94 80 GLY A N 1
ATOM 579 C CA . GLY A 1 80 ? -4.895 10.348 15.865 1.00 58.94 80 GLY A CA 1
ATOM 580 C C . GLY A 1 80 ? -4.222 10.588 17.192 1.00 58.94 80 GLY A C 1
ATOM 581 O O . GLY A 1 80 ? -4.898 10.695 18.214 1.00 58.94 80 GLY A O 1
ATOM 582 N N . LEU A 1 81 ? -2.895 10.606 17.186 1.00 66.56 81 LEU A N 1
ATOM 583 C CA . LEU A 1 81 ? -2.119 10.830 18.388 1.00 66.56 81 LEU A CA 1
ATOM 584 C C . LEU A 1 81 ? -2.311 12.287 18.805 1.00 66.56 81 LEU A C 1
ATOM 586 O O . LEU A 1 81 ? -2.172 13.210 18.000 1.00 66.56 81 LEU A O 1
ATOM 590 N N . SER A 1 82 ? -2.710 12.480 20.054 1.00 64.25 82 SER A N 1
ATOM 591 C CA . SER A 1 82 ? -3.184 13.773 20.541 1.00 64.25 82 SER A CA 1
ATOM 592 C C . SER A 1 82 ? -2.048 14.797 20.639 1.00 64.25 82 SER A C 1
ATOM 594 O O . SER A 1 82 ? -0.873 14.445 20.791 1.00 64.25 82 SER A O 1
ATOM 596 N N . GLU A 1 83 ? -2.386 16.094 20.604 1.00 69.94 83 GLU A N 1
ATOM 597 C CA . GLU A 1 83 ? -1.401 17.151 20.891 1.00 69.94 83 GLU A CA 1
ATOM 598 C C . GLU A 1 83 ? -0.772 16.977 22.282 1.00 69.94 83 GLU A C 1
ATOM 600 O O . GLU A 1 83 ? 0.371 17.383 22.488 1.00 69.94 83 GLU A O 1
ATOM 605 N N . GLU A 1 84 ? -1.486 16.334 23.210 1.00 69.62 84 GLU A N 1
ATOM 606 C CA . GLU A 1 84 ? -1.008 16.009 24.554 1.00 69.62 84 GLU A CA 1
ATOM 607 C C . GLU A 1 84 ? 0.107 14.945 24.548 1.00 69.62 84 GLU A C 1
ATOM 609 O O . GLU A 1 84 ? 0.968 14.962 25.425 1.00 69.62 84 GLU A O 1
ATOM 614 N N . GLU A 1 85 ? 0.141 14.052 23.552 1.00 73.38 85 GLU A N 1
ATOM 615 C CA . GLU A 1 85 ? 1.114 12.952 23.460 1.00 73.38 85 GLU A CA 1
ATOM 616 C C . GLU A 1 85 ? 2.391 13.327 22.692 1.00 73.38 85 GLU A C 1
ATOM 618 O O . GLU A 1 85 ? 3.480 12.893 23.067 1.00 73.38 85 GLU A O 1
ATOM 623 N N . PHE A 1 86 ? 2.282 14.134 21.629 1.00 75.81 86 PHE A N 1
ATOM 624 C CA . PHE A 1 86 ? 3.414 14.466 20.741 1.00 75.81 86 PHE A CA 1
ATOM 625 C C . PHE A 1 86 ? 3.774 15.956 20.699 1.00 75.81 86 PHE A C 1
ATOM 627 O O . PHE A 1 86 ? 4.837 16.326 20.192 1.00 75.81 86 PHE A O 1
ATOM 634 N N . GLY A 1 87 ? 2.917 16.823 21.237 1.00 82.31 87 GLY A N 1
ATOM 635 C CA . GLY A 1 87 ? 3.015 18.270 21.089 1.00 82.31 87 GLY A CA 1
ATOM 636 C C . GLY A 1 87 ? 2.396 18.770 19.779 1.00 82.31 87 GLY A C 1
ATOM 637 O O . GLY A 1 87 ? 2.486 18.133 18.727 1.00 82.31 87 GLY A O 1
ATOM 638 N N . GLY A 1 88 ? 1.795 19.963 19.819 1.00 84.75 88 GLY A N 1
ATOM 639 C CA . GLY A 1 88 ? 1.007 20.499 18.699 1.00 84.75 88 GLY A CA 1
ATOM 640 C C . GLY A 1 88 ? 1.768 20.706 17.380 1.00 84.75 88 GLY A C 1
ATOM 641 O O . GLY A 1 88 ? 1.158 20.709 16.314 1.00 84.75 88 GLY A O 1
ATOM 642 N N . TRP A 1 89 ? 3.099 20.856 17.397 1.00 88.56 89 TRP A N 1
ATOM 643 C CA . TRP A 1 89 ? 3.883 20.950 16.155 1.00 88.56 89 TRP A CA 1
ATOM 644 C C . TRP A 1 89 ? 4.015 19.588 15.459 1.00 88.56 89 TRP A C 1
ATOM 646 O O . TRP A 1 89 ? 3.868 19.507 14.240 1.00 88.56 89 TRP A O 1
ATOM 656 N N . ALA A 1 90 ? 4.246 18.519 16.225 1.00 84.56 90 ALA A N 1
ATOM 657 C CA . ALA A 1 90 ? 4.462 17.180 15.695 1.00 84.56 90 ALA A CA 1
ATOM 658 C C . ALA A 1 90 ? 3.172 16.615 15.093 1.00 84.56 90 ALA A C 1
ATOM 660 O O . ALA A 1 90 ? 3.205 16.055 13.999 1.00 84.56 90 ALA A O 1
ATOM 661 N N . VAL A 1 91 ? 2.024 16.860 15.736 1.00 83.94 91 VAL A N 1
ATOM 662 C CA . VAL A 1 91 ? 0.703 16.481 15.205 1.00 83.94 91 VAL A CA 1
ATOM 663 C C . VAL A 1 91 ? 0.424 17.168 13.865 1.00 83.94 91 VAL A C 1
ATOM 665 O O . VAL A 1 91 ? -0.010 16.517 12.917 1.00 83.94 91 VAL A O 1
ATOM 668 N N . LYS A 1 92 ? 0.747 18.461 13.730 1.00 86.94 92 LYS A N 1
ATOM 669 C CA . LYS A 1 92 ? 0.579 19.200 12.464 1.00 86.94 92 LYS A CA 1
ATOM 670 C C . LYS A 1 92 ? 1.471 18.660 11.350 1.00 86.94 92 LYS A C 1
ATOM 672 O O . LYS A 1 92 ? 1.010 18.530 10.220 1.00 86.94 92 LYS A O 1
ATOM 677 N N . VAL A 1 93 ? 2.730 18.339 11.657 1.00 89.25 93 VAL A N 1
ATOM 678 C CA . VAL A 1 93 ? 3.653 17.729 10.686 1.00 89.25 93 VAL A CA 1
ATOM 679 C C . VAL A 1 93 ? 3.142 16.357 10.252 1.00 89.25 93 VAL A C 1
ATOM 681 O O . VAL A 1 93 ? 3.092 16.081 9.058 1.00 89.25 93 VAL A O 1
ATOM 684 N N . ASN A 1 94 ? 2.702 15.529 11.198 1.00 84.25 94 ASN A N 1
ATOM 685 C CA . ASN A 1 94 ? 2.153 14.206 10.918 1.00 84.25 94 ASN A CA 1
ATOM 686 C C . ASN A 1 94 ? 0.902 14.282 10.023 1.00 84.25 94 ASN A C 1
ATOM 688 O O . ASN A 1 94 ? 0.821 13.601 9.001 1.00 84.25 94 ASN A O 1
ATOM 692 N N . ALA A 1 95 ? -0.026 15.192 10.333 1.00 83.75 95 ALA A N 1
ATOM 693 C CA . ALA A 1 95 ? -1.202 15.447 9.505 1.00 83.75 95 ALA A CA 1
ATOM 694 C C . ALA A 1 95 ? -0.833 15.952 8.097 1.00 83.75 95 ALA A C 1
ATOM 696 O O . ALA A 1 95 ? -1.424 15.516 7.110 1.00 83.75 95 ALA A O 1
ATOM 697 N N . ALA A 1 96 ? 0.166 16.835 7.978 1.00 88.25 96 ALA A N 1
ATOM 698 C CA . ALA A 1 96 ? 0.643 17.324 6.685 1.00 88.25 96 ALA A CA 1
ATOM 699 C C . ALA A 1 96 ? 1.275 16.207 5.839 1.00 88.25 96 ALA A C 1
ATOM 701 O O . ALA A 1 96 ? 0.993 16.116 4.644 1.00 88.25 96 ALA A O 1
ATOM 702 N N . ILE A 1 97 ? 2.084 15.337 6.452 1.00 87.62 97 ILE A N 1
ATOM 703 C CA . ILE A 1 97 ? 2.663 14.163 5.785 1.00 87.62 97 ILE A CA 1
ATOM 704 C C . ILE A 1 97 ? 1.549 13.229 5.309 1.00 87.62 97 ILE A C 1
ATOM 706 O O . ILE A 1 97 ? 1.535 12.872 4.135 1.00 87.62 97 ILE A O 1
ATOM 710 N N . THR A 1 98 ? 0.575 12.929 6.170 1.00 83.94 98 THR A N 1
ATOM 711 C CA . THR A 1 98 ? -0.581 12.074 5.841 1.00 83.94 98 THR A CA 1
ATOM 712 C C . THR A 1 98 ? -1.376 12.637 4.655 1.00 83.94 98 THR A C 1
ATOM 714 O O . THR A 1 98 ? -1.741 11.922 3.722 1.00 83.94 98 THR A O 1
ATOM 717 N N . PHE A 1 99 ? -1.608 13.954 4.637 1.00 87.81 99 PHE A N 1
ATOM 718 C CA . PHE A 1 99 ? -2.292 14.627 3.532 1.00 87.81 99 PHE A CA 1
ATOM 719 C C . PHE A 1 99 ? -1.521 14.512 2.208 1.00 87.81 99 PHE A C 1
ATOM 721 O O . PHE A 1 99 ? -2.115 14.233 1.159 1.00 87.81 99 PHE A O 1
ATOM 728 N N . ILE A 1 100 ? -0.201 14.712 2.249 1.00 89.94 100 ILE A N 1
ATOM 729 C CA . ILE A 1 100 ? 0.672 14.544 1.082 1.00 89.94 100 ILE A CA 1
ATOM 730 C C . ILE A 1 100 ? 0.643 13.089 0.614 1.00 89.94 100 ILE A C 1
ATOM 732 O O . ILE A 1 100 ? 0.485 12.849 -0.581 1.00 89.94 100 ILE A O 1
ATOM 736 N N . GLU A 1 101 ? 0.742 12.132 1.536 1.00 86.00 101 GLU A N 1
ATOM 737 C CA . GLU A 1 101 ? 0.721 10.701 1.242 1.00 86.00 101 GLU A CA 1
ATOM 738 C C . GLU A 1 101 ? -0.561 10.303 0.513 1.00 86.00 101 GLU A C 1
ATOM 740 O O . GLU A 1 101 ? -0.484 9.783 -0.596 1.00 86.00 101 GLU A O 1
ATOM 745 N N . TYR A 1 102 ? -1.742 10.638 1.037 1.00 87.00 102 TYR A N 1
ATOM 746 C CA . TYR A 1 102 ? -2.999 10.284 0.364 1.00 87.00 102 TYR A CA 1
ATOM 747 C C . TYR A 1 102 ? -3.159 10.964 -0.990 1.00 87.00 102 TYR A C 1
ATOM 749 O O . TYR A 1 102 ? -3.663 10.353 -1.937 1.00 87.00 102 TYR A O 1
ATOM 757 N N . THR A 1 103 ? -2.697 12.209 -1.110 1.00 89.75 103 THR A N 1
ATOM 758 C CA . THR A 1 103 ? -2.713 12.927 -2.386 1.00 89.75 103 THR A CA 1
ATOM 759 C C . THR A 1 103 ? -1.816 12.227 -3.407 1.00 89.75 103 THR A C 1
ATOM 761 O O . THR A 1 103 ? -2.242 11.975 -4.536 1.00 89.75 103 THR A O 1
ATOM 764 N N . LEU A 1 104 ? -0.593 11.857 -3.022 1.00 88.44 104 LEU A N 1
ATOM 765 C CA . LEU A 1 104 ? 0.343 11.157 -3.899 1.00 88.44 104 LEU A CA 1
ATOM 766 C C . LEU A 1 104 ? -0.139 9.746 -4.238 1.00 88.44 104 LEU A C 1
ATOM 768 O O . LEU A 1 104 ? -0.085 9.376 -5.407 1.00 88.44 104 LEU A O 1
ATOM 772 N N . THR A 1 105 ? -0.673 8.987 -3.281 1.00 85.62 105 THR A N 1
ATOM 773 C CA . THR A 1 105 ? -1.226 7.645 -3.521 1.00 85.62 105 THR A CA 1
ATOM 774 C C . THR A 1 105 ? -2.359 7.697 -4.540 1.00 85.62 105 THR A C 1
ATOM 776 O O . THR A 1 105 ? -2.382 6.899 -5.482 1.00 85.62 105 THR A O 1
ATOM 779 N N . PHE A 1 106 ? -3.255 8.682 -4.431 1.00 87.88 106 PHE A N 1
ATOM 780 C CA . PHE A 1 106 ? -4.307 8.897 -5.422 1.00 87.88 106 PHE A CA 1
ATOM 781 C C . PHE A 1 106 ? -3.736 9.243 -6.806 1.00 87.88 106 PHE A C 1
ATOM 783 O O . PHE A 1 106 ? -4.094 8.607 -7.800 1.00 87.88 106 PHE A O 1
ATOM 790 N N . LEU A 1 107 ? -2.816 10.210 -6.883 1.00 88.25 107 LEU A N 1
ATOM 791 C CA . LEU A 1 107 ? -2.233 10.662 -8.150 1.00 88.25 107 LEU A CA 1
ATOM 792 C C . LEU A 1 107 ? -1.416 9.568 -8.846 1.00 88.25 107 LEU A C 1
ATOM 794 O O . LEU A 1 107 ? -1.559 9.378 -10.054 1.00 88.25 107 LEU A O 1
ATOM 798 N N . VAL A 1 108 ? -0.586 8.833 -8.103 1.00 85.00 108 VAL A N 1
ATOM 799 C CA . VAL A 1 108 ? 0.238 7.735 -8.628 1.00 85.00 108 VAL A CA 1
ATOM 800 C C . VAL A 1 108 ? -0.649 6.589 -9.107 1.00 85.00 108 VAL A C 1
ATOM 802 O O . VAL A 1 108 ? -0.447 6.095 -10.217 1.00 85.00 108 VAL A O 1
ATOM 805 N N . SER A 1 109 ? -1.681 6.220 -8.343 1.00 84.31 109 SER A N 1
ATOM 806 C CA . SER A 1 109 ? -2.641 5.181 -8.746 1.00 84.31 109 SER A CA 1
ATOM 807 C C . SER A 1 109 ? -3.406 5.575 -10.010 1.00 84.31 109 SER A C 1
ATOM 809 O O . SER A 1 109 ? -3.546 4.775 -10.938 1.00 84.31 109 SER A O 1
ATOM 811 N N . MET A 1 110 ? -3.848 6.833 -10.095 1.00 89.12 110 MET A N 1
ATOM 812 C CA . MET A 1 110 ? -4.538 7.360 -11.271 1.00 89.12 110 MET A CA 1
ATOM 813 C C . MET A 1 110 ? -3.603 7.395 -12.492 1.00 89.12 110 MET A C 1
ATOM 815 O O . MET A 1 110 ? -3.960 6.937 -13.581 1.00 89.12 110 MET A O 1
ATOM 819 N N . ALA A 1 111 ? -2.366 7.860 -12.315 1.00 85.44 111 ALA A N 1
ATOM 820 C CA . ALA A 1 111 ? -1.365 7.858 -13.374 1.00 85.44 111 ALA A CA 1
ATOM 821 C C . ALA A 1 111 ? -1.092 6.436 -13.887 1.00 85.44 111 ALA A C 1
ATOM 823 O O . ALA A 1 111 ? -1.098 6.222 -15.102 1.00 85.44 111 ALA A O 1
ATOM 824 N N . ALA A 1 112 ? -0.915 5.460 -12.992 1.00 83.56 112 ALA A N 1
ATOM 825 C CA . ALA A 1 112 ? -0.693 4.061 -13.351 1.00 83.56 112 ALA A CA 1
ATOM 826 C C . ALA A 1 112 ? -1.887 3.470 -14.119 1.00 83.56 112 ALA A C 1
ATOM 828 O O . ALA A 1 112 ? -1.702 2.909 -15.199 1.00 83.56 112 ALA A O 1
ATOM 829 N N . MET A 1 113 ? -3.114 3.671 -13.627 1.00 86.69 113 MET A N 1
ATOM 830 C CA . MET A 1 113 ? -4.334 3.173 -14.272 1.00 86.69 113 MET A CA 1
ATOM 831 C C . MET A 1 113 ? -4.506 3.729 -15.689 1.00 86.69 113 MET A C 1
ATOM 833 O O . MET A 1 113 ? -4.739 2.975 -16.631 1.00 86.69 113 MET A O 1
ATOM 837 N N . VAL A 1 114 ? -4.355 5.039 -15.874 1.00 87.88 114 VAL A N 1
ATOM 838 C CA . VAL A 1 114 ? -4.512 5.653 -17.200 1.00 87.88 114 VAL A CA 1
ATOM 839 C C . VAL A 1 114 ? -3.368 5.303 -18.144 1.00 87.88 114 VAL A C 1
ATOM 841 O O . VAL A 1 114 ? -3.601 5.189 -19.345 1.00 87.88 114 VAL A O 1
ATOM 844 N N . THR A 1 115 ? -2.157 5.082 -17.625 1.00 85.62 115 THR A N 1
ATOM 845 C CA . THR A 1 115 ? -1.054 4.528 -18.427 1.00 85.62 115 THR A CA 1
ATOM 846 C C . THR A 1 115 ? -1.422 3.140 -18.934 1.00 85.62 115 THR A C 1
ATOM 848 O O . THR A 1 115 ? -1.393 2.909 -20.134 1.00 85.62 115 THR A O 1
ATOM 851 N N . PHE A 1 116 ? -1.894 2.259 -18.049 1.00 84.44 116 PHE A N 1
ATOM 852 C CA . PHE A 1 116 ? -2.291 0.905 -18.424 1.00 84.44 116 PHE A CA 1
ATOM 853 C C . PHE A 1 116 ? -3.418 0.884 -19.468 1.00 84.44 116 PHE A C 1
ATOM 855 O O . PHE A 1 116 ? -3.374 0.101 -20.414 1.00 84.44 116 PHE A O 1
ATOM 862 N N . ILE A 1 117 ? -4.416 1.764 -19.333 1.00 87.06 117 ILE A N 1
ATOM 863 C CA . ILE A 1 117 ? -5.498 1.902 -20.319 1.00 87.06 117 ILE A CA 1
ATOM 864 C C . ILE A 1 117 ? -4.944 2.386 -21.667 1.00 87.06 117 ILE A C 1
ATOM 866 O O . ILE A 1 117 ? -5.275 1.810 -22.703 1.00 87.06 117 ILE A O 1
ATOM 870 N N . ALA A 1 118 ? -4.087 3.410 -21.662 1.00 84.94 118 ALA A N 1
ATOM 871 C CA . ALA A 1 118 ? -3.484 3.956 -22.877 1.00 84.94 118 ALA A CA 1
ATOM 872 C C . ALA A 1 118 ? -2.557 2.949 -23.578 1.00 84.94 118 ALA A C 1
ATOM 874 O O . ALA A 1 118 ? -2.535 2.898 -24.805 1.00 84.94 118 ALA A O 1
ATOM 875 N N . ASP A 1 119 ? -1.860 2.099 -22.823 1.00 85.00 119 ASP A N 1
ATOM 876 C CA . ASP A 1 119 ? -1.027 1.027 -23.376 1.00 85.00 119 ASP A CA 1
ATOM 877 C C . ASP A 1 119 ? -1.867 -0.039 -24.101 1.00 85.00 119 ASP A C 1
ATOM 879 O O . ASP A 1 119 ? -1.383 -0.694 -25.023 1.00 85.00 119 ASP A O 1
ATOM 883 N N . ARG A 1 120 ? -3.134 -0.236 -23.705 1.00 87.81 120 ARG A N 1
ATOM 884 C CA . ARG A 1 120 ? -4.048 -1.188 -24.371 1.00 87.81 120 ARG A CA 1
ATOM 885 C C . ARG A 1 120 ? -4.858 -0.570 -25.494 1.00 87.81 120 ARG A C 1
ATOM 887 O O . ARG A 1 120 ? -5.290 -1.291 -26.389 1.00 87.81 120 ARG A O 1
ATOM 894 N N . LEU A 1 121 ? -5.052 0.741 -25.451 1.00 87.81 121 LEU A N 1
ATOM 895 C CA . LEU A 1 121 ? -5.807 1.510 -26.429 1.00 87.81 121 LEU A CA 1
ATOM 896 C C . LEU A 1 121 ? -4.922 2.664 -26.926 1.00 87.81 121 LEU A C 1
ATOM 898 O O . LEU A 1 121 ? -5.079 3.797 -26.465 1.00 87.81 121 LEU A O 1
ATOM 902 N N . PRO A 1 122 ? -3.986 2.399 -27.861 1.00 80.38 122 PRO A N 1
ATOM 903 C CA . PRO A 1 122 ? -2.937 3.352 -28.230 1.00 80.38 122 PRO A CA 1
ATOM 904 C C . PRO A 1 122 ? -3.459 4.686 -28.774 1.00 80.38 122 PRO A C 1
ATOM 906 O O . PRO A 1 122 ? -2.810 5.710 -28.577 1.00 80.38 122 PRO A O 1
ATOM 909 N N . PHE A 1 123 ? -4.656 4.691 -29.375 1.00 80.38 123 PHE A N 1
ATOM 910 C CA . PHE A 1 123 ? -5.338 5.896 -29.869 1.00 80.38 123 PHE A CA 1
ATOM 911 C C . PHE A 1 123 ? -5.631 6.930 -28.766 1.00 80.38 123 PHE A C 1
ATOM 913 O O . PHE A 1 123 ? -5.873 8.103 -29.036 1.00 80.38 123 PHE A O 1
ATOM 920 N N . LEU A 1 124 ? -5.596 6.532 -27.490 1.00 76.00 124 LEU A N 1
ATOM 921 C CA . LEU A 1 124 ? -5.761 7.453 -26.364 1.00 76.00 124 LEU A CA 1
ATOM 922 C C . LEU A 1 124 ? -4.540 8.346 -26.124 1.00 76.00 124 LEU A C 1
ATOM 924 O O . LEU A 1 124 ? -4.628 9.283 -25.326 1.00 76.00 124 LEU A O 1
ATOM 928 N N . ASN A 1 125 ? -3.416 8.064 -26.783 1.00 77.88 125 ASN A N 1
ATOM 929 C CA . ASN A 1 125 ? -2.228 8.913 -26.761 1.00 77.88 125 ASN A CA 1
ATOM 930 C C . ASN A 1 125 ? -2.270 10.018 -27.822 1.00 77.88 125 ASN A C 1
ATOM 932 O O . ASN A 1 125 ? -1.414 10.904 -27.796 1.00 77.88 125 ASN A O 1
ATOM 936 N N . ASP A 1 126 ? -3.271 10.008 -28.704 1.00 78.19 126 ASP A N 1
ATOM 937 C CA . ASP A 1 126 ? -3.379 11.012 -29.750 1.00 78.19 126 ASP A CA 1
ATOM 938 C C . ASP A 1 126 ? -3.782 12.380 -29.162 1.00 78.19 126 ASP A C 1
ATOM 940 O O . ASP A 1 126 ? -4.628 12.465 -28.255 1.00 78.19 126 ASP A O 1
ATOM 944 N N . PRO A 1 127 ? -3.161 13.477 -29.632 1.00 75.38 127 PRO A N 1
ATOM 945 C CA . PRO A 1 127 ? -3.537 14.821 -29.225 1.00 75.38 127 PRO A CA 1
ATOM 946 C C . PRO A 1 127 ? -4.943 15.154 -29.732 1.00 75.38 127 PRO A C 1
ATOM 948 O O . PRO A 1 127 ? -5.289 14.918 -30.891 1.00 75.38 127 PRO A O 1
ATOM 951 N N . ILE A 1 128 ? -5.756 15.755 -28.868 1.00 71.62 128 ILE A N 1
ATOM 952 C CA . ILE A 1 128 ? -7.089 16.220 -29.241 1.00 71.62 128 ILE A CA 1
ATOM 953 C C . ILE A 1 128 ? -6.931 17.542 -29.995 1.00 71.62 128 ILE A C 1
ATOM 955 O O . ILE A 1 128 ? -6.329 18.482 -29.478 1.00 71.62 128 ILE A O 1
ATOM 959 N N . LEU A 1 129 ? -7.494 17.629 -31.205 1.00 64.06 129 LEU A N 1
ATOM 960 C CA . LEU A 1 129 ? -7.604 18.880 -31.976 1.00 64.06 129 LEU A CA 1
ATOM 961 C C . LEU A 1 129 ? -6.260 19.615 -32.204 1.00 64.06 129 LEU A C 1
ATOM 963 O O . LEU A 1 129 ? -6.225 20.840 -32.263 1.00 64.06 129 LEU A O 1
ATOM 967 N N . GLY A 1 130 ? -5.140 18.888 -32.309 1.00 64.62 130 GLY A N 1
ATOM 968 C CA . GLY A 1 130 ? -3.808 19.481 -32.529 1.00 64.62 130 GLY A CA 1
ATOM 969 C C . GLY A 1 130 ? -3.205 20.183 -31.305 1.00 64.62 130 GLY A C 1
ATOM 970 O O . GLY A 1 130 ? -2.141 20.792 -31.397 1.00 64.62 130 GLY A O 1
ATOM 971 N N . ILE A 1 131 ? -3.853 20.082 -30.143 1.00 68.75 131 ILE A N 1
ATOM 972 C CA . ILE A 1 131 ? -3.399 20.682 -28.894 1.00 68.75 131 ILE A CA 1
ATOM 973 C C . ILE A 1 131 ? -2.583 19.645 -28.110 1.00 68.75 131 ILE A C 1
ATOM 975 O O . ILE A 1 131 ? -3.131 18.805 -27.398 1.00 68.75 131 ILE A O 1
ATOM 979 N N . SER A 1 132 ? -1.251 19.724 -28.185 1.00 61.22 132 SER A N 1
ATOM 980 C CA . SER A 1 132 ? -0.340 18.755 -27.544 1.00 61.22 132 SER A CA 1
ATOM 981 C C . SER A 1 132 ? -0.496 18.648 -26.021 1.00 61.22 132 SER A C 1
ATOM 983 O O . SER A 1 132 ? -0.133 17.632 -25.429 1.00 61.22 132 SER A O 1
ATOM 985 N N . PHE A 1 133 ? -1.042 19.674 -25.353 1.00 62.69 133 PHE A N 1
ATOM 986 C CA . PHE A 1 133 ? -1.278 19.612 -23.909 1.00 62.69 133 PHE A CA 1
ATOM 987 C C . PHE A 1 133 ? -2.541 18.823 -23.534 1.00 62.69 133 PHE A C 1
ATOM 989 O O . PHE A 1 133 ? -2.626 18.388 -22.383 1.00 62.69 133 PHE A O 1
ATOM 996 N N . LEU A 1 134 ? -3.484 18.607 -24.459 1.00 61.84 134 LEU A N 1
ATOM 997 C CA . LEU A 1 134 ? -4.775 17.966 -24.210 1.00 61.84 134 LEU A CA 1
ATOM 998 C C . LEU A 1 134 ? -4.842 16.611 -24.931 1.00 61.84 134 LEU A C 1
ATOM 1000 O O . LEU A 1 134 ? -5.342 16.478 -26.041 1.00 61.84 134 LEU A O 1
ATOM 1004 N N . THR A 1 135 ? -4.296 15.584 -24.291 1.00 75.62 135 THR A N 1
ATOM 1005 C CA . THR A 1 135 ? -4.370 14.200 -24.779 1.00 75.62 135 THR A CA 1
ATOM 1006 C C . THR A 1 135 ? -5.642 13.530 -24.255 1.00 75.62 135 THR A C 1
ATOM 1008 O O . THR A 1 135 ? -6.023 13.787 -23.106 1.00 75.62 135 THR A O 1
ATOM 1011 N N . TYR A 1 136 ? -6.258 12.613 -25.015 1.00 79.19 136 TYR A N 1
ATOM 1012 C CA . TYR A 1 136 ? -7.386 11.795 -24.525 1.00 79.19 136 TYR A CA 1
ATOM 1013 C C . TYR A 1 136 ? -7.067 11.114 -23.190 1.00 79.19 136 TYR A C 1
ATOM 1015 O O . TYR A 1 136 ? -7.895 11.102 -22.280 1.00 79.19 136 TYR A O 1
ATOM 1023 N N . ARG A 1 137 ? -5.817 10.678 -23.015 1.00 82.44 137 ARG A N 1
ATOM 1024 C CA . ARG A 1 137 ? -5.256 10.201 -21.748 1.00 82.44 137 ARG A CA 1
ATOM 1025 C C . ARG A 1 137 ? -5.552 11.120 -20.549 1.00 82.44 137 ARG A C 1
ATOM 1027 O O . ARG A 1 137 ? -5.990 10.644 -19.504 1.00 82.44 137 ARG A O 1
ATOM 1034 N N . LYS A 1 138 ? -5.330 12.434 -20.676 1.00 84.31 138 LYS A N 1
ATOM 1035 C CA . LYS A 1 138 ? -5.539 13.400 -19.579 1.00 84.31 138 LYS A CA 1
ATOM 1036 C C . LYS A 1 138 ? -7.021 13.628 -19.301 1.00 84.31 138 LYS A C 1
ATOM 1038 O O . LYS A 1 138 ? -7.412 13.719 -18.142 1.00 84.31 138 LYS A O 1
ATOM 1043 N N . VAL A 1 139 ? -7.843 13.671 -20.349 1.00 85.50 139 VAL A N 1
ATOM 1044 C CA . VAL A 1 139 ? -9.303 13.795 -20.213 1.00 85.50 139 VAL A CA 1
ATOM 1045 C C . VAL A 1 139 ? -9.869 12.593 -19.459 1.00 85.50 139 VAL A C 1
ATOM 1047 O O . VAL A 1 139 ? -10.641 12.767 -18.518 1.00 85.50 139 VAL A O 1
ATOM 1050 N N . ILE A 1 140 ? -9.421 11.383 -19.802 1.00 87.88 140 ILE A N 1
ATOM 1051 C CA . ILE A 1 140 ? -9.807 10.157 -19.095 1.00 87.88 140 ILE A CA 1
ATOM 1052 C C . ILE A 1 140 ? -9.358 10.208 -17.633 1.00 87.88 140 ILE A C 1
ATOM 1054 O O . ILE A 1 140 ? -10.149 9.873 -16.756 1.00 87.88 140 ILE A O 1
ATOM 1058 N N . ALA A 1 141 ? -8.137 10.670 -17.344 1.00 88.50 141 ALA A N 1
ATOM 1059 C CA . ALA A 1 141 ? -7.670 10.816 -15.965 1.00 88.50 141 ALA A CA 1
ATOM 1060 C C . ALA A 1 141 ? -8.559 11.761 -15.140 1.00 88.50 141 ALA A C 1
ATOM 1062 O O . ALA A 1 141 ? -8.935 11.422 -14.018 1.00 88.50 141 ALA A O 1
ATOM 1063 N N . ILE A 1 142 ? -8.942 12.914 -15.698 1.00 90.44 142 ILE A N 1
ATOM 1064 C CA . ILE A 1 142 ? -9.837 13.874 -15.032 1.00 90.44 142 ILE A CA 1
ATOM 1065 C C . ILE A 1 142 ? -11.217 13.248 -14.800 1.00 90.44 142 ILE A C 1
ATOM 1067 O O . ILE A 1 142 ? -11.735 13.288 -13.684 1.00 90.44 142 ILE A O 1
ATOM 1071 N N . LEU A 1 143 ? -11.794 12.625 -15.830 1.00 91.88 143 LEU A N 1
ATOM 1072 C CA . LEU A 1 143 ? -13.111 11.995 -15.746 1.00 91.88 143 LEU A CA 1
ATOM 1073 C C . LEU A 1 143 ? -13.138 10.871 -14.701 1.00 91.88 143 LEU A C 1
ATOM 1075 O O . LEU A 1 143 ? -14.027 10.844 -13.849 1.00 91.88 143 LEU A O 1
ATOM 1079 N N . LEU A 1 144 ? -12.147 9.976 -14.723 1.00 91.50 144 LEU A N 1
ATOM 1080 C CA . LEU A 1 144 ? -12.025 8.888 -13.751 1.00 91.50 144 LEU A CA 1
ATOM 1081 C C . LEU A 1 144 ? -11.785 9.415 -12.333 1.00 91.50 144 LEU A C 1
ATOM 1083 O O . LEU A 1 144 ? -12.325 8.846 -11.385 1.00 91.50 144 LEU A O 1
ATOM 1087 N N . SER A 1 145 ? -11.052 10.520 -12.175 1.00 92.00 145 SER A N 1
ATOM 1088 C CA . SER A 1 145 ? -10.849 11.162 -10.870 1.00 92.00 145 SER A CA 1
ATOM 1089 C C . SER A 1 145 ? -12.160 11.697 -10.293 1.00 92.00 145 SER A C 1
ATOM 1091 O O . SER A 1 145 ? -12.488 11.411 -9.141 1.00 92.00 145 SER A O 1
ATOM 1093 N N . ILE A 1 146 ? -12.949 12.413 -11.103 1.00 93.38 146 ILE A N 1
ATOM 1094 C CA . ILE A 1 146 ? -14.265 12.935 -10.700 1.00 93.38 146 ILE A CA 1
ATOM 1095 C C . ILE A 1 146 ? -15.216 11.782 -10.364 1.00 93.38 146 ILE A C 1
ATOM 1097 O O . ILE A 1 146 ? -15.874 11.812 -9.324 1.00 93.38 146 ILE A O 1
ATOM 1101 N N . LEU A 1 147 ? -15.259 10.747 -11.208 1.00 91.31 147 LEU A N 1
ATOM 1102 C CA . LEU A 1 147 ? -16.083 9.557 -10.987 1.00 91.31 147 LEU A CA 1
ATOM 1103 C C . LEU A 1 147 ? -15.711 8.861 -9.672 1.00 91.31 147 LEU A C 1
ATOM 1105 O O . LEU A 1 147 ? -16.592 8.516 -8.885 1.00 91.31 147 LEU A O 1
ATOM 1109 N N . THR A 1 148 ? -14.411 8.685 -9.422 1.00 89.94 148 THR A N 1
ATOM 1110 C CA . THR A 1 148 ? -13.903 8.052 -8.201 1.00 89.94 148 THR A CA 1
ATOM 1111 C C . THR A 1 148 ? -14.295 8.874 -6.981 1.00 89.94 148 THR A C 1
ATOM 1113 O O . THR A 1 148 ? -14.904 8.322 -6.069 1.00 89.94 148 THR A O 1
ATOM 1116 N N . GLY A 1 149 ? -14.048 10.190 -6.996 1.00 88.50 149 GLY A N 1
ATOM 1117 C CA . GLY A 1 149 ? -14.434 11.113 -5.923 1.00 88.50 149 GLY A CA 1
ATOM 1118 C C . GLY A 1 149 ? -15.937 11.086 -5.625 1.00 88.50 149 GLY A C 1
ATOM 1119 O O . GLY A 1 149 ? -16.360 10.956 -4.476 1.00 88.50 149 GLY A O 1
ATOM 1120 N N . TRP A 1 150 ? -16.765 11.123 -6.669 1.00 90.12 150 TRP A N 1
ATOM 1121 C CA . TRP A 1 150 ? -18.217 11.014 -6.538 1.00 90.12 150 TRP A CA 1
ATOM 1122 C C . TRP A 1 150 ? -18.655 9.676 -5.932 1.00 90.12 150 TRP A C 1
ATOM 1124 O O . TRP A 1 150 ? -19.567 9.633 -5.103 1.00 90.12 150 TRP A O 1
ATOM 1134 N N . LEU A 1 151 ? -18.001 8.581 -6.321 1.00 88.56 151 LEU A N 1
ATOM 1135 C CA . LEU A 1 151 ? -18.340 7.243 -5.855 1.00 88.56 151 LEU A CA 1
ATOM 1136 C C . LEU A 1 151 ? -17.933 7.019 -4.395 1.00 88.56 151 LEU A C 1
ATOM 1138 O O . LEU A 1 151 ? -18.736 6.491 -3.623 1.00 88.56 151 LEU A O 1
ATOM 1142 N N . VAL A 1 152 ? -16.730 7.444 -3.995 1.00 83.06 152 VAL A N 1
ATOM 1143 C CA . VAL A 1 152 ? -16.251 7.286 -2.609 1.00 83.06 152 VAL A CA 1
ATOM 1144 C C . VAL A 1 152 ? -17.047 8.146 -1.623 1.00 83.06 152 VAL A C 1
ATOM 1146 O O . VAL A 1 152 ? -17.309 7.700 -0.506 1.00 83.06 152 VAL A O 1
ATOM 1149 N N . ASN A 1 153 ? -17.568 9.298 -2.060 1.00 86.25 153 ASN A N 1
ATOM 1150 C CA . ASN A 1 153 ? -18.452 10.149 -1.252 1.00 86.25 153 ASN A CA 1
ATOM 1151 C C . ASN A 1 153 ? -19.808 9.498 -0.909 1.00 86.25 153 ASN A C 1
ATOM 1153 O O . ASN A 1 153 ? -20.520 9.982 -0.031 1.00 86.25 153 ASN A O 1
ATOM 1157 N N . ARG A 1 154 ? -20.177 8.372 -1.539 1.00 83.69 154 ARG A N 1
ATOM 1158 C CA . ARG A 1 154 ? -21.389 7.592 -1.199 1.00 83.69 154 ARG A CA 1
ATOM 1159 C C . ARG A 1 154 ? -21.196 6.639 -0.010 1.00 83.69 154 ARG A C 1
ATOM 1161 O O . ARG A 1 154 ? -22.131 5.933 0.382 1.00 83.69 154 ARG A O 1
ATOM 1168 N N . GLY A 1 155 ? -19.994 6.607 0.561 1.00 77.38 155 GLY A N 1
ATOM 1169 C CA . GLY A 1 155 ? -19.660 5.877 1.777 1.00 77.38 155 GLY A CA 1
ATOM 1170 C C . GLY A 1 155 ? -18.882 4.573 1.544 1.00 77.38 155 GLY A C 1
ATOM 1171 O O . GLY A 1 155 ? -18.871 4.016 0.440 1.00 77.38 155 GLY A O 1
ATOM 1172 N N . PRO A 1 156 ? -18.261 4.029 2.609 1.00 73.00 156 PRO A N 1
ATOM 1173 C CA . PRO A 1 156 ? -17.264 2.959 2.508 1.00 73.00 156 PRO A CA 1
ATOM 1174 C C . PRO A 1 156 ? -17.840 1.642 1.978 1.00 73.00 156 PRO A C 1
ATOM 1176 O O . PRO A 1 156 ? -17.174 0.915 1.245 1.00 73.00 156 PRO A O 1
ATOM 1179 N N . ARG A 1 157 ? -19.117 1.351 2.251 1.00 77.75 157 ARG A N 1
ATOM 1180 C CA . ARG A 1 157 ? -19.798 0.177 1.687 1.00 77.75 157 ARG A CA 1
ATOM 1181 C C . ARG A 1 157 ? -19.957 0.237 0.163 1.00 77.75 157 ARG A C 1
ATOM 1183 O O . ARG A 1 157 ? -19.955 -0.809 -0.483 1.00 77.75 157 ARG A O 1
ATOM 1190 N N . MET A 1 158 ? -20.112 1.430 -0.419 1.00 81.31 158 MET A N 1
ATOM 1191 C CA . MET A 1 158 ? -20.182 1.590 -1.877 1.00 81.31 158 MET A CA 1
ATOM 1192 C C . MET A 1 158 ? -18.805 1.376 -2.509 1.00 81.31 158 MET A C 1
ATOM 1194 O O . MET A 1 158 ? -18.699 0.669 -3.513 1.00 81.31 158 MET A O 1
ATOM 1198 N N . ALA A 1 159 ? -17.756 1.909 -1.875 1.00 77.38 159 ALA A N 1
ATOM 1199 C CA . ALA A 1 159 ? -16.374 1.667 -2.278 1.00 77.38 159 ALA A CA 1
ATOM 1200 C C . ALA A 1 159 ? -16.045 0.164 -2.251 1.00 77.38 159 ALA A C 1
ATOM 1202 O O . ALA A 1 159 ? -15.604 -0.380 -3.260 1.00 77.38 159 ALA A O 1
ATOM 1203 N N . ALA A 1 160 ? -16.385 -0.537 -1.161 1.00 79.38 160 ALA A N 1
ATOM 1204 C CA . ALA A 1 160 ? -16.189 -1.983 -1.033 1.00 79.38 160 ALA A CA 1
ATOM 1205 C C . ALA A 1 160 ? -16.903 -2.786 -2.133 1.00 79.38 160 ALA A C 1
ATOM 1207 O O . ALA A 1 160 ? -16.368 -3.761 -2.643 1.00 79.38 160 ALA A O 1
ATOM 1208 N N . ARG A 1 161 ? -18.116 -2.388 -2.530 1.00 84.81 161 ARG A N 1
ATOM 1209 C CA . ARG A 1 161 ? -18.869 -3.084 -3.588 1.00 84.81 161 ARG A CA 1
ATOM 1210 C C . ARG A 1 161 ? -18.335 -2.816 -4.988 1.00 84.81 161 ARG A C 1
ATOM 1212 O O . ARG A 1 161 ? -18.402 -3.703 -5.829 1.00 84.81 161 ARG A O 1
ATOM 1219 N N . THR A 1 162 ? -17.846 -1.605 -5.230 1.00 85.88 162 THR A N 1
ATOM 1220 C CA . THR A 1 162 ? -17.387 -1.186 -6.559 1.00 85.88 162 THR A CA 1
ATOM 1221 C C . THR A 1 162 ? -15.962 -1.658 -6.815 1.00 85.88 162 THR A C 1
ATOM 1223 O O . THR A 1 162 ? -15.689 -2.262 -7.847 1.00 85.88 162 THR A O 1
ATOM 1226 N N . PHE A 1 163 ? -15.059 -1.422 -5.862 1.00 85.06 163 PHE A N 1
ATOM 1227 C CA . PHE A 1 163 ? -13.637 -1.738 -5.998 1.00 85.06 163 PHE A CA 1
ATOM 1228 C C . PHE A 1 163 ? -13.272 -3.102 -5.412 1.00 85.06 163 PHE A C 1
ATOM 1230 O O . PHE A 1 163 ? -12.300 -3.711 -5.849 1.00 85.06 163 PHE A O 1
ATOM 1237 N N . GLY A 1 164 ? -14.070 -3.636 -4.484 1.00 85.31 164 GLY A N 1
ATOM 1238 C CA . GLY A 1 164 ? -13.793 -4.922 -3.844 1.00 85.31 164 GLY A CA 1
ATOM 1239 C C . GLY A 1 164 ? -13.647 -6.104 -4.801 1.00 85.31 164 GLY A C 1
ATOM 1240 O O . GLY A 1 164 ? -12.718 -6.883 -4.602 1.00 85.31 164 GLY A O 1
ATOM 1241 N N . PRO A 1 165 ? -14.470 -6.252 -5.860 1.00 90.12 165 PRO A N 1
ATOM 1242 C CA . PRO A 1 165 ? -14.253 -7.298 -6.860 1.00 90.12 165 PRO A CA 1
ATOM 1243 C C . PRO A 1 165 ? -12.886 -7.192 -7.550 1.00 90.12 165 PRO A C 1
ATOM 1245 O O . PRO A 1 165 ? -12.241 -8.212 -7.780 1.00 90.12 165 PRO A O 1
ATOM 1248 N N . ALA A 1 166 ? -12.412 -5.971 -7.825 1.00 86.75 166 ALA A N 1
ATOM 1249 C CA . ALA A 1 166 ? -11.091 -5.747 -8.406 1.00 86.75 166 ALA A CA 1
ATOM 1250 C C . ALA A 1 166 ? -9.977 -6.096 -7.406 1.00 86.75 166 ALA A C 1
ATOM 1252 O O . ALA A 1 166 ? -9.063 -6.841 -7.756 1.00 86.75 166 ALA A O 1
ATOM 1253 N N . THR A 1 167 ? -10.094 -5.657 -6.146 1.00 86.50 167 THR A N 1
ATOM 1254 C CA . THR A 1 167 ? -9.173 -6.031 -5.057 1.00 86.50 167 THR A CA 1
ATOM 1255 C C . THR A 1 167 ? -9.096 -7.553 -4.892 1.00 86.50 167 THR A C 1
ATOM 1257 O O . THR A 1 167 ? -8.007 -8.119 -4.842 1.00 86.50 167 THR A O 1
ATOM 1260 N N . ALA A 1 168 ? -10.246 -8.235 -4.859 1.00 87.44 168 ALA A N 1
ATOM 1261 C CA . ALA A 1 168 ? -10.324 -9.690 -4.765 1.00 87.44 168 ALA A CA 1
ATOM 1262 C C . ALA A 1 168 ? -9.662 -10.375 -5.967 1.00 87.44 168 ALA A C 1
ATOM 1264 O O . ALA A 1 168 ? -8.930 -11.345 -5.788 1.00 87.44 168 ALA A O 1
ATOM 1265 N N . GLY A 1 169 ? -9.890 -9.855 -7.177 1.00 89.50 169 GLY A N 1
ATOM 1266 C CA . GLY A 1 169 ? -9.259 -10.346 -8.398 1.00 89.50 169 GLY A CA 1
ATOM 1267 C C . GLY A 1 169 ? -7.736 -10.237 -8.343 1.00 89.50 169 GLY A C 1
ATOM 1268 O O . GLY A 1 169 ? -7.050 -11.220 -8.608 1.00 89.50 169 GLY A O 1
ATOM 1269 N N . VAL A 1 170 ? -7.202 -9.083 -7.929 1.00 86.06 170 VAL A N 1
ATOM 1270 C CA . VAL A 1 170 ? -5.752 -8.882 -7.761 1.00 86.06 170 VAL A CA 1
ATOM 1271 C C . VAL A 1 170 ? -5.185 -9.832 -6.708 1.00 86.06 170 VAL A C 1
ATOM 1273 O O . VAL A 1 170 ? -4.202 -10.513 -6.979 1.00 86.06 170 VAL A O 1
ATOM 1276 N N . LEU A 1 171 ? -5.822 -9.946 -5.539 1.00 86.00 171 LEU A N 1
ATOM 1277 C CA . LEU A 1 171 ? -5.385 -10.870 -4.487 1.00 86.00 171 LEU A CA 1
ATOM 1278 C C . LEU A 1 171 ? -5.387 -12.323 -4.962 1.00 86.00 171 LEU A C 1
ATOM 1280 O O . LEU A 1 171 ? -4.431 -13.054 -4.712 1.00 86.00 171 LEU A O 1
ATOM 1284 N N . LEU A 1 172 ? -6.441 -12.742 -5.664 1.00 89.38 172 LEU A N 1
ATOM 1285 C CA . LEU A 1 172 ? -6.538 -14.085 -6.224 1.00 89.38 172 LEU A CA 1
ATOM 1286 C C . LEU A 1 172 ? -5.419 -14.329 -7.237 1.00 89.38 172 LEU A C 1
ATOM 1288 O O . LEU A 1 172 ? -4.763 -15.365 -7.170 1.00 89.38 172 LEU A O 1
ATOM 1292 N N . LEU A 1 173 ? -5.156 -13.374 -8.131 1.00 89.31 173 LEU A N 1
ATOM 1293 C CA . LEU A 1 173 ? -4.060 -13.469 -9.094 1.00 89.31 173 LEU A CA 1
ATOM 1294 C C . LEU A 1 173 ? -2.700 -13.568 -8.397 1.00 89.31 173 LEU A C 1
ATOM 1296 O O . LEU A 1 173 ? -1.908 -14.435 -8.757 1.00 89.31 173 LEU A O 1
ATOM 1300 N N . LEU A 1 174 ? -2.446 -12.752 -7.370 1.00 86.12 174 LEU A N 1
ATOM 1301 C CA . LEU A 1 174 ? -1.211 -12.816 -6.584 1.00 86.12 174 LEU A CA 1
ATOM 1302 C C . LEU A 1 174 ? -1.034 -14.185 -5.916 1.00 86.12 174 LEU A C 1
ATOM 1304 O O . LEU A 1 174 ? 0.040 -14.778 -6.006 1.00 86.12 174 LEU A O 1
ATOM 1308 N N . TRP A 1 175 ? -2.089 -14.733 -5.310 1.00 87.62 175 TRP A N 1
ATOM 1309 C CA . TRP A 1 175 ? -2.047 -16.070 -4.712 1.00 87.62 175 TRP A CA 1
ATOM 1310 C C . TRP A 1 175 ? -1.819 -17.168 -5.746 1.00 87.62 175 TRP A C 1
ATOM 1312 O O . TRP A 1 175 ? -0.996 -18.055 -5.522 1.00 87.62 175 TRP A O 1
ATOM 1322 N N . VAL A 1 176 ? -2.488 -17.099 -6.898 1.00 91.81 176 VAL A N 1
ATOM 1323 C CA . VAL A 1 176 ? -2.267 -18.036 -8.007 1.00 91.81 176 VAL A CA 1
ATOM 1324 C C . VAL A 1 176 ? -0.823 -17.952 -8.501 1.00 91.81 176 VAL A C 1
ATOM 1326 O O . VAL A 1 176 ? -0.206 -18.988 -8.739 1.00 91.81 176 VAL A O 1
ATOM 1329 N N . MET A 1 177 ? -0.247 -16.751 -8.601 1.00 88.38 177 MET A N 1
ATOM 1330 C CA . MET A 1 177 ? 1.159 -16.565 -8.969 1.00 88.38 177 MET A CA 1
ATOM 1331 C C . MET A 1 177 ? 2.109 -17.180 -7.937 1.00 88.38 177 MET A C 1
ATOM 1333 O O . MET A 1 177 ? 3.038 -17.893 -8.321 1.00 88.38 177 MET A O 1
ATOM 1337 N N . VAL A 1 178 ? 1.869 -16.962 -6.640 1.00 87.31 178 VAL A N 1
ATOM 1338 C CA . VAL A 1 178 ? 2.675 -17.547 -5.554 1.00 87.31 178 VAL A CA 1
ATOM 1339 C C . VAL A 1 178 ? 2.596 -19.073 -5.592 1.00 87.31 178 VAL A C 1
ATOM 1341 O O . VAL A 1 178 ? 3.627 -19.738 -5.674 1.00 87.31 178 VAL A O 1
ATOM 1344 N N . ILE A 1 179 ? 1.384 -19.635 -5.620 1.00 90.25 179 ILE A N 1
ATOM 1345 C CA . ILE A 1 179 ? 1.159 -21.087 -5.670 1.00 90.25 179 ILE A CA 1
ATOM 1346 C C . ILE A 1 179 ? 1.793 -21.675 -6.930 1.00 90.25 179 ILE A C 1
ATOM 1348 O O . ILE A 1 179 ? 2.529 -22.655 -6.845 1.00 90.25 179 ILE A O 1
ATOM 1352 N N . SER A 1 180 ? 1.579 -21.061 -8.097 1.00 91.50 180 SER A N 1
ATOM 1353 C CA . SER A 1 180 ? 2.187 -21.526 -9.345 1.00 91.50 180 SER A CA 1
ATOM 1354 C C . SER A 1 180 ? 3.712 -21.482 -9.291 1.00 91.50 180 SER A C 1
ATOM 1356 O O . SER A 1 180 ? 4.350 -22.334 -9.908 1.00 91.50 180 SER A O 1
ATOM 1358 N N . THR A 1 181 ? 4.303 -20.507 -8.601 1.00 89.25 181 THR A N 1
ATOM 1359 C CA . THR A 1 181 ? 5.759 -20.409 -8.453 1.00 89.25 181 THR A CA 1
ATOM 1360 C C . THR A 1 181 ? 6.281 -21.527 -7.559 1.00 89.25 181 THR A C 1
ATOM 1362 O O . THR A 1 181 ? 7.218 -22.212 -7.961 1.00 89.25 181 THR A O 1
ATOM 1365 N N . ILE A 1 182 ? 5.623 -21.778 -6.422 1.00 91.81 182 ILE A N 1
ATOM 1366 C CA . ILE A 1 182 ? 5.969 -22.863 -5.491 1.00 91.81 182 ILE A CA 1
ATOM 1367 C C . ILE A 1 182 ? 5.826 -24.232 -6.164 1.00 91.81 182 ILE A C 1
ATOM 1369 O O . ILE A 1 182 ? 6.698 -25.078 -6.016 1.00 91.81 182 ILE A O 1
ATOM 1373 N N . VAL A 1 183 ? 4.763 -24.455 -6.939 1.00 93.62 183 VAL A N 1
ATOM 1374 C CA . VAL A 1 183 ? 4.552 -25.731 -7.644 1.00 93.62 183 VAL A CA 1
ATOM 1375 C C . VAL A 1 183 ? 5.610 -25.955 -8.728 1.00 93.62 183 VAL A C 1
ATOM 1377 O O . VAL A 1 183 ? 6.093 -27.071 -8.880 1.00 93.62 183 VAL A O 1
ATOM 1380 N N . LYS A 1 184 ? 5.983 -24.912 -9.484 1.00 92.50 184 LYS A N 1
ATOM 1381 C CA . LYS A 1 184 ? 6.940 -25.038 -10.598 1.00 92.50 184 LYS A CA 1
ATOM 1382 C C . LYS A 1 184 ? 8.397 -25.097 -10.152 1.00 92.50 184 LYS A C 1
ATOM 1384 O O . LYS A 1 184 ? 9.176 -25.825 -10.752 1.00 92.50 184 LYS A O 1
ATOM 1389 N N . HIS A 1 185 ? 8.766 -24.300 -9.156 1.00 90.38 185 HIS A N 1
ATOM 1390 C CA . HIS A 1 185 ? 10.160 -24.121 -8.757 1.00 90.38 185 HIS A CA 1
ATOM 1391 C C . HIS A 1 185 ? 10.449 -24.695 -7.373 1.00 90.38 185 HIS A C 1
ATOM 1393 O O . HIS A 1 185 ? 11.603 -24.727 -6.989 1.00 90.38 185 HIS A O 1
ATOM 1399 N N . GLY A 1 186 ? 9.454 -25.148 -6.612 1.00 89.12 186 GLY A N 1
ATOM 1400 C CA . GLY A 1 186 ? 9.630 -25.473 -5.198 1.00 89.12 186 GLY A CA 1
ATOM 1401 C C . GLY A 1 186 ? 9.681 -24.224 -4.312 1.00 89.12 186 GLY A C 1
ATOM 1402 O O . GLY A 1 186 ? 9.620 -23.083 -4.780 1.00 89.12 186 GLY A O 1
ATOM 1403 N N . LEU A 1 187 ? 9.775 -24.442 -3.000 1.00 86.81 187 LEU A N 1
ATOM 1404 C CA . LEU A 1 187 ? 9.910 -23.364 -2.024 1.00 86.81 187 LEU A CA 1
ATOM 1405 C C . LEU A 1 187 ? 11.378 -22.924 -1.936 1.00 86.81 187 LEU A C 1
ATOM 1407 O O . LEU A 1 187 ? 12.165 -23.523 -1.209 1.00 86.81 187 LEU A O 1
ATOM 1411 N N . HIS A 1 188 ? 11.722 -21.858 -2.655 1.00 84.06 188 HIS A N 1
ATOM 1412 C CA . HIS A 1 188 ? 13.029 -21.210 -2.568 1.00 84.06 188 HIS A CA 1
ATOM 1413 C C . HIS A 1 188 ? 12.906 -19.897 -1.803 1.00 84.06 188 HIS A C 1
ATOM 1415 O O . HIS A 1 188 ? 12.328 -18.926 -2.293 1.00 84.06 188 HIS A O 1
ATOM 1421 N N . LEU A 1 189 ? 13.437 -19.878 -0.584 1.00 82.88 189 LEU A N 1
ATOM 1422 C CA . LEU A 1 189 ? 13.565 -18.651 0.191 1.00 82.88 189 LEU A CA 1
ATOM 1423 C C . LEU A 1 189 ? 14.866 -17.947 -0.208 1.00 82.88 189 LEU A C 1
ATOM 1425 O O . LEU A 1 189 ? 15.855 -18.624 -0.480 1.00 82.88 189 LEU A O 1
ATOM 1429 N N . PRO A 1 190 ? 14.884 -16.607 -0.261 1.00 84.06 190 PRO A N 1
ATOM 1430 C CA . PRO A 1 190 ? 16.097 -15.894 -0.611 1.00 84.06 190 PRO A CA 1
ATOM 1431 C C . PRO A 1 190 ? 17.147 -16.038 0.496 1.00 84.06 190 PRO A C 1
ATOM 1433 O O . PRO A 1 190 ? 16.849 -15.831 1.678 1.00 84.06 190 PRO A O 1
ATOM 1436 N N . ASP A 1 191 ? 18.379 -16.353 0.101 1.00 86.94 191 ASP A N 1
ATOM 1437 C CA . ASP A 1 191 ? 19.491 -16.530 1.032 1.00 86.94 191 ASP A CA 1
ATOM 1438 C C . ASP A 1 191 ? 19.874 -15.213 1.712 1.00 86.94 191 ASP A C 1
ATOM 1440 O O . ASP A 1 191 ? 19.982 -14.154 1.085 1.00 86.94 191 ASP A O 1
ATOM 1444 N N . PHE A 1 192 ? 20.113 -15.273 3.020 1.00 87.19 192 PHE A N 1
ATOM 1445 C CA . PHE A 1 192 ? 20.571 -14.120 3.783 1.00 87.19 192 PHE A CA 1
ATOM 1446 C C . PHE A 1 192 ? 22.102 -14.054 3.780 1.00 87.19 192 PHE A C 1
ATOM 1448 O O . PHE A 1 192 ? 22.771 -14.731 4.562 1.00 87.19 192 PHE A O 1
ATOM 1455 N N . ASN A 1 193 ? 22.668 -13.228 2.898 1.00 88.31 193 ASN A N 1
ATOM 1456 C CA . ASN A 1 193 ? 24.114 -13.061 2.780 1.00 88.31 193 ASN A CA 1
ATOM 1457 C C . ASN A 1 193 ? 24.615 -11.846 3.582 1.00 88.31 193 ASN A C 1
ATOM 1459 O O . ASN A 1 193 ? 24.323 -10.696 3.253 1.00 88.31 193 ASN A O 1
ATOM 1463 N N . LEU A 1 194 ? 25.443 -12.089 4.605 1.00 89.25 194 LEU A N 1
ATOM 1464 C CA . LEU A 1 194 ? 26.045 -11.033 5.433 1.00 89.25 194 LEU A CA 1
ATOM 1465 C C . LEU A 1 194 ? 27.000 -10.111 4.657 1.00 89.25 194 LEU A C 1
ATOM 1467 O O . LEU A 1 194 ? 27.243 -8.980 5.081 1.00 89.25 194 LEU A O 1
ATOM 1471 N N . GLN A 1 195 ? 27.521 -10.548 3.506 1.00 90.06 195 GLN A N 1
ATOM 1472 C CA . GLN A 1 195 ? 28.352 -9.705 2.641 1.00 90.06 195 GLN A CA 1
ATOM 1473 C C . GLN A 1 195 ? 27.589 -8.479 2.129 1.00 90.06 195 GLN A C 1
ATOM 1475 O O . GLN A 1 195 ? 28.214 -7.450 1.882 1.00 90.06 195 GLN A O 1
ATOM 1480 N N . ALA A 1 196 ? 26.255 -8.541 2.063 1.00 88.12 196 ALA A N 1
ATOM 1481 C CA . ALA A 1 196 ? 25.393 -7.424 1.681 1.00 88.12 196 ALA A CA 1
ATOM 1482 C C . ALA A 1 196 ? 25.563 -6.172 2.564 1.00 88.12 196 ALA A C 1
ATOM 1484 O O . ALA A 1 196 ? 25.196 -5.074 2.144 1.00 88.12 196 ALA A O 1
ATOM 1485 N N . PHE A 1 197 ? 26.127 -6.321 3.769 1.00 91.56 197 PHE A N 1
ATOM 1486 C CA . PHE A 1 197 ? 26.374 -5.230 4.717 1.00 91.56 197 PHE A CA 1
ATOM 1487 C C . PHE A 1 197 ? 27.812 -4.691 4.687 1.00 91.56 197 PHE A C 1
ATOM 1489 O O . PHE A 1 197 ? 28.161 -3.822 5.485 1.00 91.56 197 PHE A O 1
ATOM 1496 N N . ARG A 1 198 ? 28.663 -5.166 3.769 1.00 92.06 198 ARG A N 1
ATOM 1497 C CA . ARG A 1 198 ? 29.969 -4.541 3.509 1.00 92.06 198 ARG A CA 1
ATOM 1498 C C . ARG A 1 198 ? 29.777 -3.179 2.847 1.00 92.06 198 ARG A C 1
ATOM 1500 O O . ARG A 1 198 ? 28.825 -3.004 2.094 1.00 92.06 198 ARG A O 1
ATOM 1507 N N . LEU A 1 199 ? 30.706 -2.244 3.075 1.00 89.38 199 LEU A N 1
ATOM 1508 C CA . LEU A 1 199 ? 30.622 -0.860 2.571 1.00 89.38 199 LEU A CA 1
ATOM 1509 C C . LEU A 1 199 ? 30.283 -0.775 1.070 1.00 89.38 199 LEU A C 1
ATOM 1511 O O . LEU A 1 199 ? 29.488 0.069 0.664 1.00 89.38 199 LEU A O 1
ATOM 1515 N N . GLU A 1 200 ? 30.853 -1.682 0.271 1.00 90.31 200 GLU A N 1
ATOM 1516 C CA . GLU A 1 200 ? 30.641 -1.773 -1.177 1.00 90.31 200 GLU A CA 1
ATOM 1517 C C . GLU A 1 200 ? 29.171 -2.018 -1.551 1.00 90.31 200 GLU A C 1
ATOM 1519 O O . GLU A 1 200 ? 28.652 -1.379 -2.460 1.00 90.31 200 GLU A O 1
ATOM 1524 N N . TYR A 1 201 ? 28.468 -2.882 -0.816 1.00 90.31 201 TYR A N 1
ATOM 1525 C CA . TYR A 1 201 ? 27.090 -3.279 -1.123 1.00 90.31 201 TYR A CA 1
ATOM 1526 C C . TYR A 1 201 ? 26.051 -2.611 -0.226 1.00 90.31 201 TYR A C 1
ATOM 1528 O O . TYR A 1 201 ? 24.871 -2.603 -0.560 1.00 90.31 201 TYR A O 1
ATOM 1536 N N . PHE A 1 202 ? 26.473 -1.998 0.878 1.00 91.06 202 PHE A N 1
ATOM 1537 C CA . PHE A 1 202 ? 25.592 -1.425 1.892 1.00 91.06 202 PHE A CA 1
ATOM 1538 C C . PHE A 1 202 ? 24.586 -0.424 1.310 1.00 91.06 202 PHE A C 1
ATOM 1540 O O . PHE A 1 202 ? 23.391 -0.500 1.593 1.00 91.06 202 PHE A O 1
ATOM 1547 N N . HIS A 1 203 ? 25.053 0.475 0.439 1.00 91.25 203 HIS A N 1
ATOM 1548 C CA . HIS A 1 203 ? 24.205 1.479 -0.206 1.00 91.25 203 HIS A CA 1
ATOM 1549 C C . HIS A 1 203 ? 23.167 0.858 -1.158 1.00 91.25 203 HIS A C 1
ATOM 1551 O O . HIS A 1 203 ? 22.044 1.353 -1.256 1.00 91.25 203 HIS A O 1
ATOM 1557 N N . ILE A 1 204 ? 23.511 -0.250 -1.819 1.00 91.44 204 ILE A N 1
ATOM 1558 C CA . ILE A 1 204 ? 22.617 -0.997 -2.712 1.00 91.44 204 ILE A CA 1
ATOM 1559 C C . ILE A 1 204 ? 21.601 -1.781 -1.882 1.00 91.44 204 ILE A C 1
ATOM 1561 O O . ILE A 1 204 ? 20.407 -1.700 -2.154 1.00 91.44 204 ILE A O 1
ATOM 1565 N N . THR A 1 205 ? 22.050 -2.477 -0.836 1.00 91.25 205 THR A N 1
ATOM 1566 C CA . THR A 1 205 ? 21.198 -3.249 0.077 1.00 91.25 205 THR A CA 1
ATOM 1567 C C . THR A 1 205 ? 20.163 -2.355 0.755 1.00 91.25 205 THR A C 1
ATOM 1569 O O . THR A 1 205 ? 18.969 -2.668 0.731 1.00 91.25 205 THR A O 1
ATOM 1572 N N . LEU A 1 206 ? 20.584 -1.208 1.302 1.00 92.44 206 LEU A N 1
ATOM 1573 C CA . LEU A 1 206 ? 19.664 -0.224 1.875 1.00 92.44 206 LEU A CA 1
ATOM 1574 C C . LEU A 1 206 ? 18.813 0.458 0.805 1.00 92.44 206 LEU A C 1
ATOM 1576 O O . LEU A 1 206 ? 17.618 0.649 1.007 1.00 92.44 206 LEU A O 1
ATOM 1580 N N . GLY A 1 207 ? 19.390 0.781 -0.353 1.00 89.06 207 GLY A N 1
ATOM 1581 C CA . GLY A 1 207 ? 18.650 1.356 -1.471 1.00 89.06 207 GLY A CA 1
ATOM 1582 C C . GLY A 1 207 ? 17.534 0.435 -1.971 1.00 89.06 207 GLY A C 1
ATOM 1583 O O . GLY A 1 207 ? 16.453 0.914 -2.317 1.00 89.06 207 GLY A O 1
ATOM 1584 N N . GLY A 1 208 ? 17.771 -0.876 -1.997 1.00 89.19 208 GLY A N 1
ATOM 1585 C CA . GLY A 1 208 ? 16.768 -1.885 -2.312 1.00 89.19 208 GLY A CA 1
ATOM 1586 C C . GLY A 1 208 ? 15.723 -2.013 -1.209 1.00 89.19 208 GLY A C 1
ATOM 1587 O O . GLY A 1 208 ? 14.530 -1.936 -1.490 1.00 89.19 208 GLY A O 1
ATOM 1588 N N . TYR A 1 209 ? 16.166 -2.099 0.047 1.00 91.44 209 TYR A N 1
ATOM 1589 C CA . TYR A 1 209 ? 15.294 -2.136 1.223 1.00 91.44 209 TYR A CA 1
ATOM 1590 C C . TYR A 1 209 ? 14.306 -0.959 1.252 1.00 91.44 209 TYR A C 1
ATOM 1592 O O . TYR A 1 209 ? 13.099 -1.181 1.304 1.00 91.44 209 TYR A O 1
ATOM 1600 N N . VAL A 1 210 ? 14.788 0.282 1.118 1.00 90.25 210 VAL A N 1
ATOM 1601 C CA . VAL A 1 210 ? 13.951 1.498 1.131 1.00 90.25 210 VAL A CA 1
ATOM 1602 C C . VAL A 1 210 ? 12.918 1.495 0.002 1.00 90.25 210 VAL A C 1
ATOM 1604 O O . VAL A 1 210 ? 11.791 1.937 0.204 1.00 90.25 210 VAL A O 1
ATOM 1607 N N . ARG A 1 211 ? 13.258 0.958 -1.176 1.00 88.06 211 ARG A N 1
ATOM 1608 C CA . ARG A 1 211 ? 12.305 0.834 -2.293 1.00 88.06 211 ARG A CA 1
ATOM 1609 C C . ARG A 1 211 ? 11.199 -0.177 -1.997 1.00 88.06 211 ARG A C 1
ATOM 1611 O O . ARG A 1 211 ? 10.059 0.068 -2.372 1.00 88.06 211 ARG A O 1
ATOM 1618 N N . ILE A 1 212 ? 11.516 -1.275 -1.311 1.00 87.44 212 ILE A N 1
ATOM 1619 C CA . ILE A 1 212 ? 10.526 -2.284 -0.907 1.00 87.44 212 ILE A CA 1
ATOM 1620 C C . ILE A 1 212 ? 9.631 -1.753 0.220 1.00 87.44 212 ILE A C 1
ATOM 1622 O O . ILE A 1 212 ? 8.446 -2.072 0.245 1.00 87.44 212 ILE A O 1
ATOM 1626 N N . LEU A 1 213 ? 10.148 -0.909 1.123 1.00 87.12 213 LEU A N 1
ATOM 1627 C CA . LEU A 1 213 ? 9.364 -0.356 2.238 1.00 87.12 213 LEU A CA 1
ATOM 1628 C C . LEU A 1 213 ? 8.114 0.415 1.803 1.00 87.12 213 LEU A C 1
ATOM 1630 O O . LEU A 1 213 ? 7.162 0.491 2.576 1.00 87.12 213 LEU A O 1
ATOM 1634 N N . ALA A 1 214 ? 8.078 0.926 0.571 1.00 81.12 214 ALA A N 1
ATOM 1635 C CA . ALA A 1 214 ? 6.882 1.536 0.000 1.00 81.12 214 ALA A CA 1
ATOM 1636 C C . ALA A 1 214 ? 5.679 0.570 -0.072 1.00 81.12 214 ALA A C 1
ATOM 1638 O O . ALA A 1 214 ? 4.560 1.022 -0.256 1.00 81.12 214 ALA A O 1
ATOM 1639 N N . VAL A 1 215 ? 5.868 -0.743 0.122 1.00 80.06 215 VAL A N 1
ATOM 1640 C CA . VAL A 1 215 ? 4.764 -1.707 0.280 1.00 80.06 215 VAL A CA 1
ATOM 1641 C C . VAL A 1 215 ? 3.963 -1.499 1.575 1.00 80.06 215 VAL A C 1
ATOM 1643 O O . VAL A 1 215 ? 2.844 -1.991 1.697 1.00 80.06 215 VAL A O 1
ATOM 1646 N N . MET A 1 216 ? 4.534 -0.803 2.563 1.00 81.56 216 MET A N 1
ATOM 1647 C CA . MET A 1 216 ? 3.930 -0.628 3.887 1.00 81.56 216 MET A CA 1
ATOM 1648 C C . MET A 1 216 ? 2.944 0.536 3.971 1.00 81.56 216 MET A C 1
ATOM 1650 O O . MET A 1 216 ? 2.204 0.598 4.950 1.00 81.56 216 MET A O 1
ATOM 1654 N N . THR A 1 217 ? 2.905 1.429 2.979 1.00 76.88 217 THR A N 1
ATOM 1655 C CA . THR A 1 217 ? 1.985 2.586 2.952 1.00 76.88 217 THR A CA 1
ATOM 1656 C C . THR A 1 217 ? 0.530 2.129 3.112 1.00 76.88 217 THR A C 1
ATOM 1658 O O . THR A 1 217 ? -0.243 2.695 3.880 1.00 76.88 217 THR A O 1
ATOM 1661 N N . GLY A 1 218 ? 0.190 0.974 2.532 1.00 76.56 218 GLY A N 1
ATOM 1662 C CA . GLY A 1 218 ? -1.141 0.383 2.644 1.00 76.56 218 GLY A CA 1
ATOM 1663 C C . GLY A 1 218 ? -1.526 -0.177 4.022 1.00 76.56 218 GLY A C 1
ATOM 1664 O O . GLY A 1 218 ? -2.686 -0.538 4.223 1.00 76.56 218 GLY A O 1
ATOM 1665 N N . VAL A 1 219 ? -0.607 -0.266 4.995 1.00 82.75 219 VAL A N 1
ATOM 1666 C CA . VAL A 1 219 ? -0.931 -0.707 6.370 1.00 82.75 219 VAL A CA 1
ATOM 1667 C C . VAL A 1 219 ? -1.799 0.334 7.080 1.00 82.75 219 VAL A C 1
ATOM 1669 O O . VAL A 1 219 ? -2.740 -0.023 7.796 1.00 82.75 219 VAL A O 1
ATOM 1672 N N . GLU A 1 220 ? -1.511 1.616 6.858 1.00 83.81 220 GLU A N 1
ATOM 1673 C CA . GLU A 1 220 ? -2.176 2.730 7.534 1.00 83.81 220 GLU A CA 1
ATOM 1674 C C . GLU A 1 220 ? -3.662 2.823 7.173 1.00 83.81 220 GLU A C 1
ATOM 1676 O O . GLU A 1 220 ? -4.499 3.114 8.029 1.00 83.81 220 GLU A O 1
ATOM 1681 N N . VAL A 1 221 ? -4.020 2.459 5.937 1.00 84.75 221 VAL A N 1
ATOM 1682 C CA . VAL A 1 221 ? -5.410 2.419 5.459 1.00 84.75 221 VAL A CA 1
ATOM 1683 C C . VAL A 1 221 ? -6.305 1.633 6.420 1.00 84.75 221 VAL A C 1
ATOM 1685 O O . VAL A 1 221 ? -7.429 2.045 6.715 1.00 84.75 221 VAL A O 1
ATOM 1688 N N . PHE A 1 222 ? -5.808 0.529 6.980 1.00 86.69 222 PHE A N 1
ATOM 1689 C CA . PHE A 1 222 ? -6.574 -0.268 7.935 1.00 86.69 222 PHE A CA 1
ATOM 1690 C C . PHE A 1 222 ? -6.733 0.407 9.295 1.00 86.69 222 PHE A C 1
ATOM 1692 O O . PHE A 1 222 ? -7.766 0.214 9.936 1.00 86.69 222 PHE A O 1
ATOM 1699 N N . ALA A 1 223 ? -5.764 1.218 9.721 1.00 85.50 223 ALA A N 1
ATOM 1700 C CA . ALA A 1 223 ? -5.864 1.985 10.958 1.00 85.50 223 ALA A CA 1
ATOM 1701 C C . ALA A 1 223 ? -6.945 3.065 10.842 1.00 85.50 223 ALA A C 1
ATOM 1703 O O . ALA A 1 223 ? -7.745 3.248 11.760 1.00 85.50 223 ALA A O 1
ATOM 1704 N N . ASN A 1 224 ? -7.059 3.688 9.671 1.00 85.50 224 ASN A N 1
ATOM 1705 C CA . ASN A 1 224 ? -8.085 4.700 9.420 1.00 85.50 224 ASN A CA 1
ATOM 1706 C C . ASN A 1 224 ? -9.473 4.093 9.199 1.00 85.50 224 ASN A C 1
ATOM 1708 O O . ASN A 1 224 ? -10.500 4.678 9.547 1.00 85.50 224 ASN A O 1
ATOM 1712 N N . LEU A 1 225 ? -9.532 2.858 8.693 1.00 84.94 225 LEU A N 1
ATOM 1713 C CA . LEU A 1 225 ? -10.790 2.136 8.519 1.00 84.94 225 LEU A CA 1
ATOM 1714 C C . LEU A 1 225 ? -11.431 1.679 9.835 1.00 84.94 225 LEU A C 1
ATOM 1716 O O . LEU A 1 225 ? -12.589 1.261 9.800 1.00 84.94 225 LEU A O 1
ATOM 1720 N N . VAL A 1 226 ? -10.756 1.769 10.990 1.00 86.56 226 VAL A N 1
ATOM 1721 C CA . VAL A 1 226 ? -11.313 1.326 12.285 1.00 86.56 226 VAL A CA 1
ATOM 1722 C C . VAL A 1 226 ? -12.690 1.954 12.539 1.00 86.56 226 VAL A C 1
ATOM 1724 O O . VAL A 1 226 ? -13.644 1.239 12.852 1.00 86.56 226 VAL A O 1
ATOM 1727 N N . ALA A 1 227 ? -12.864 3.257 12.302 1.00 86.44 227 ALA A N 1
ATOM 1728 C CA . ALA A 1 227 ? -14.151 3.929 12.507 1.00 86.44 227 ALA A CA 1
ATOM 1729 C C . ALA A 1 227 ? -15.260 3.500 11.534 1.00 86.44 227 ALA A C 1
ATOM 1731 O O . ALA A 1 227 ? -16.451 3.618 11.861 1.00 86.44 227 ALA A O 1
ATOM 1732 N N . ALA A 1 228 ? -14.884 2.975 10.364 1.00 85.19 228 ALA A N 1
ATOM 1733 C CA . ALA A 1 228 ? -15.806 2.529 9.327 1.00 85.19 228 ALA A CA 1
ATOM 1734 C C . ALA A 1 228 ? -16.478 1.186 9.659 1.00 85.19 228 ALA A C 1
ATOM 1736 O O . ALA A 1 228 ? -17.483 0.848 9.029 1.00 85.19 228 ALA A O 1
ATOM 1737 N N . TYR A 1 229 ? -15.981 0.434 10.649 1.00 87.25 229 TYR A N 1
ATOM 1738 C CA . TYR A 1 229 ? -16.618 -0.800 11.114 1.00 87.25 229 TYR A CA 1
ATOM 1739 C C . TYR A 1 229 ? -17.763 -0.546 12.089 1.00 87.25 229 TYR A C 1
ATOM 1741 O O . TYR A 1 229 ? -17.785 0.416 12.865 1.00 87.25 229 TYR A O 1
ATOM 1749 N N . ASP A 1 230 ? -18.714 -1.474 12.078 1.00 86.81 230 ASP A N 1
ATOM 1750 C CA . ASP A 1 230 ? -19.775 -1.539 13.075 1.00 86.81 230 ASP A CA 1
ATOM 1751 C C . ASP A 1 230 ? -19.353 -2.335 14.327 1.00 86.81 230 ASP A C 1
ATOM 1753 O O . ASP A 1 230 ? -18.575 -3.296 14.228 1.00 86.81 230 ASP A O 1
ATOM 1757 N N . GLY A 1 231 ? -19.900 -1.968 15.490 1.00 87.50 231 GLY A N 1
ATOM 1758 C CA . GLY A 1 231 ? -19.638 -2.606 16.790 1.00 87.50 231 GLY A CA 1
ATOM 1759 C C . GLY A 1 231 ? -18.931 -1.722 17.827 1.00 87.50 231 GLY A C 1
ATOM 1760 O O . GLY A 1 231 ? -18.813 -0.506 17.665 1.00 87.50 231 GLY A O 1
ATOM 1761 N N . THR A 1 232 ? -18.464 -2.342 18.915 1.00 89.62 232 THR A N 1
ATOM 1762 C CA . THR A 1 232 ? -17.689 -1.676 19.982 1.00 89.62 232 THR A CA 1
ATOM 1763 C C . THR A 1 232 ? -16.269 -1.322 19.512 1.00 89.62 232 THR A C 1
ATOM 1765 O O . THR A 1 232 ? -15.781 -1.938 18.563 1.00 89.62 232 THR A O 1
ATOM 1768 N N . PRO A 1 233 ? -15.556 -0.382 20.165 1.00 86.56 233 PRO A N 1
ATOM 1769 C CA . PRO A 1 233 ? -14.183 -0.020 19.788 1.00 86.56 233 PRO A CA 1
ATOM 1770 C C . PRO A 1 233 ? -13.243 -1.230 19.637 1.00 86.56 233 PRO A C 1
ATOM 1772 O O . PRO A 1 233 ? -12.559 -1.365 18.625 1.00 86.56 233 PRO A O 1
ATOM 1775 N N . ALA A 1 234 ? -13.307 -2.182 20.574 1.00 86.94 234 ALA A N 1
ATOM 1776 C CA . ALA A 1 234 ? -12.529 -3.420 20.513 1.00 86.94 234 ALA A CA 1
ATOM 1777 C C . ALA A 1 234 ? -12.910 -4.310 19.313 1.00 86.94 234 ALA A C 1
ATOM 1779 O O . ALA A 1 234 ? -12.042 -4.875 18.649 1.00 86.94 234 ALA A O 1
ATOM 1780 N N . GLN A 1 235 ? -14.205 -4.420 18.992 1.00 88.94 235 GLN A N 1
ATOM 1781 C CA . GLN A 1 235 ? -14.662 -5.180 17.825 1.00 88.94 235 GLN A CA 1
ATOM 1782 C C . GLN A 1 235 ? -14.203 -4.538 16.515 1.00 88.94 235 GLN A C 1
ATOM 1784 O O . GLN A 1 235 ? -13.768 -5.251 15.613 1.00 88.94 235 GLN A O 1
ATOM 1789 N N . LYS A 1 236 ? -14.283 -3.209 16.407 1.00 89.56 236 LYS A N 1
ATOM 1790 C CA . LYS A 1 236 ? -13.823 -2.464 15.230 1.00 89.56 236 LYS A CA 1
ATOM 1791 C C . LYS A 1 236 ? -12.324 -2.641 15.005 1.00 89.56 236 LYS A C 1
ATOM 1793 O O . LYS A 1 236 ? -11.916 -2.993 13.903 1.00 89.56 236 LYS A O 1
ATOM 1798 N N . SER A 1 237 ? -11.538 -2.473 16.068 1.00 87.19 237 SER A N 1
ATOM 1799 C CA . SER A 1 237 ? -10.086 -2.668 16.074 1.00 87.19 237 SER A CA 1
ATOM 1800 C C . SER A 1 237 ? -9.697 -4.067 15.591 1.00 87.19 237 SER A C 1
ATOM 1802 O O . SER A 1 237 ? -8.932 -4.216 14.638 1.00 87.19 237 SER A O 1
ATOM 1804 N N . ASN A 1 238 ? -10.317 -5.104 16.165 1.00 89.62 238 ASN A N 1
ATOM 1805 C CA . ASN A 1 238 ? -10.073 -6.484 15.754 1.00 89.62 238 ASN A CA 1
ATOM 1806 C C . ASN A 1 238 ? -10.442 -6.704 14.283 1.00 89.62 238 ASN A C 1
ATOM 1808 O O . ASN A 1 238 ? -9.664 -7.292 13.535 1.00 89.62 238 ASN A O 1
ATOM 1812 N N . LYS A 1 239 ? -11.604 -6.204 13.838 1.00 91.44 239 LYS A N 1
ATOM 1813 C CA . LYS A 1 239 ? -12.032 -6.349 12.440 1.00 91.44 239 LYS A CA 1
ATOM 1814 C C . LYS A 1 239 ? -11.052 -5.682 11.472 1.00 91.44 239 LYS A C 1
ATOM 1816 O O . LYS A 1 239 ? -10.729 -6.293 10.451 1.00 91.44 239 LYS A O 1
ATOM 1821 N N . ALA A 1 240 ? -10.567 -4.486 11.797 1.00 88.06 240 ALA A N 1
ATOM 1822 C CA . ALA A 1 240 ? -9.573 -3.760 11.013 1.00 88.06 240 ALA A CA 1
ATOM 1823 C C . ALA A 1 240 ? -8.240 -4.514 10.940 1.00 88.06 240 ALA A C 1
ATOM 1825 O O . ALA A 1 240 ? -7.734 -4.763 9.847 1.00 88.06 240 ALA A O 1
ATOM 1826 N N . PHE A 1 241 ? -7.730 -4.981 12.081 1.00 89.50 241 PHE A N 1
ATOM 1827 C CA . PHE A 1 241 ? -6.484 -5.741 12.137 1.00 89.50 241 PHE A CA 1
ATOM 1828 C C . PHE A 1 241 ? -6.570 -7.063 11.361 1.00 89.50 241 PHE A C 1
ATOM 1830 O O . PHE A 1 241 ? -5.664 -7.408 10.607 1.00 89.50 241 PHE A O 1
ATOM 1837 N N . PHE A 1 242 ? -7.683 -7.792 11.460 1.00 89.25 242 PHE A N 1
ATOM 1838 C CA . PHE A 1 242 ? -7.882 -8.998 10.653 1.00 89.25 242 PHE A CA 1
ATOM 1839 C C . PHE A 1 242 ? -7.963 -8.699 9.153 1.00 89.25 242 PHE A C 1
ATOM 1841 O O . PHE A 1 242 ? -7.523 -9.517 8.351 1.00 89.25 242 PHE A O 1
ATOM 1848 N N . SER A 1 243 ? -8.476 -7.530 8.767 1.00 88.62 243 SER A N 1
ATOM 1849 C CA . SER A 1 243 ? -8.497 -7.104 7.362 1.00 88.62 243 SER A CA 1
ATOM 1850 C C . SER A 1 243 ? -7.085 -6.882 6.825 1.00 88.62 243 SER A C 1
ATOM 1852 O O . SER A 1 243 ? -6.766 -7.357 5.738 1.00 88.62 243 SER A O 1
ATOM 1854 N N . LEU A 1 244 ? -6.223 -6.247 7.627 1.00 88.56 244 LEU A N 1
ATOM 1855 C CA . LEU A 1 244 ? -4.797 -6.106 7.333 1.00 88.56 244 LEU A CA 1
ATOM 1856 C C . LEU A 1 244 ? -4.131 -7.477 7.143 1.00 88.56 244 LEU A C 1
ATOM 1858 O O . LEU A 1 244 ? -3.432 -7.687 6.154 1.00 88.56 244 LEU A O 1
ATOM 1862 N N . LEU A 1 245 ? -4.372 -8.427 8.053 1.00 86.88 245 LEU A N 1
ATOM 1863 C CA . LEU A 1 245 ? -3.774 -9.766 7.973 1.00 86.88 245 LEU A CA 1
ATOM 1864 C C . LEU A 1 245 ? -4.187 -10.534 6.712 1.00 86.88 245 LEU A C 1
ATOM 1866 O O . LEU A 1 245 ? -3.343 -11.204 6.116 1.00 86.88 245 LEU A O 1
ATOM 1870 N N . ILE A 1 246 ? -5.449 -10.402 6.284 1.00 85.94 246 ILE A N 1
ATOM 1871 C CA . ILE A 1 246 ? -5.948 -11.014 5.043 1.00 85.94 246 ILE A CA 1
ATOM 1872 C C . ILE A 1 246 ? -5.133 -10.528 3.839 1.00 85.94 246 IL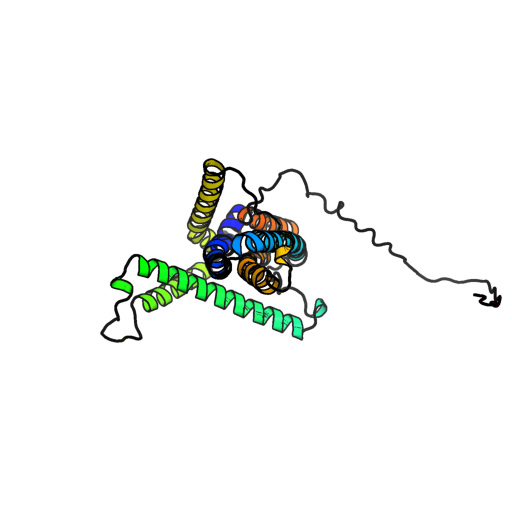E A C 1
ATOM 1874 O O . ILE A 1 246 ? -4.740 -11.347 3.009 1.00 85.94 246 ILE A O 1
ATOM 1878 N N . ILE A 1 247 ? -4.842 -9.225 3.752 1.00 82.81 247 ILE A N 1
ATOM 1879 C CA . ILE A 1 247 ? -4.049 -8.674 2.643 1.00 82.81 247 ILE A CA 1
ATOM 1880 C C . ILE A 1 247 ? -2.572 -9.036 2.755 1.00 82.81 247 ILE A C 1
ATOM 1882 O O . ILE A 1 247 ? -1.956 -9.411 1.762 1.00 82.81 247 ILE A O 1
ATOM 1886 N N . MET A 1 248 ? -2.015 -8.995 3.964 1.00 76.06 248 MET A N 1
ATOM 1887 C CA . MET A 1 248 ? -0.613 -9.346 4.223 1.00 76.06 248 MET A CA 1
ATOM 1888 C C . MET A 1 248 ? -0.338 -10.857 4.103 1.00 76.06 248 MET A C 1
ATOM 1890 O O . MET A 1 248 ? 0.774 -11.312 4.364 1.00 76.06 248 MET A O 1
ATOM 1894 N N . GLY A 1 249 ? -1.339 -11.655 3.719 1.00 65.75 249 GLY A N 1
ATOM 1895 C CA . GLY A 1 249 ? -1.193 -13.078 3.429 1.00 65.75 249 GLY A CA 1
ATOM 1896 C C . GLY A 1 249 ? -1.095 -13.974 4.665 1.00 65.75 249 GLY A C 1
ATOM 1897 O O . GLY A 1 249 ? -0.764 -15.153 4.539 1.00 65.75 249 GLY A O 1
ATOM 1898 N N . ARG A 1 250 ? -1.409 -13.461 5.863 1.00 48.53 250 ARG A N 1
ATOM 1899 C CA . ARG A 1 250 ? -1.481 -14.272 7.083 1.00 48.53 250 ARG A CA 1
ATOM 1900 C C . ARG A 1 250 ? -2.924 -14.700 7.322 1.00 48.53 250 ARG A C 1
ATOM 1902 O O . ARG A 1 250 ? -3.778 -13.891 7.674 1.00 48.53 250 ARG A O 1
ATOM 1909 N N . GLN A 1 251 ? -3.187 -15.996 7.172 1.00 30.58 251 GLN A N 1
ATOM 1910 C CA . GLN A 1 251 ? -4.463 -16.584 7.573 1.00 30.58 251 GLN A CA 1
ATOM 1911 C C . GLN A 1 251 ? -4.723 -16.303 9.066 1.00 30.58 251 GLN A C 1
ATOM 1913 O O . GLN A 1 251 ? -3.812 -16.473 9.886 1.00 30.58 251 GLN A O 1
ATOM 1918 N N . PRO A 1 252 ? -5.944 -15.894 9.456 1.00 32.56 252 PRO A N 1
ATOM 1919 C CA . PRO A 1 252 ? -6.314 -15.853 10.859 1.00 32.56 252 PRO A CA 1
ATOM 1920 C C . PRO A 1 252 ? -6.331 -17.290 11.384 1.00 32.56 252 PRO A C 1
ATOM 1922 O O . PRO A 1 252 ? -7.193 -18.084 11.021 1.00 32.56 252 PRO A O 1
ATOM 1925 N N . SER A 1 253 ? -5.375 -17.646 12.239 1.00 28.61 253 SER A N 1
ATOM 1926 C CA . SER A 1 253 ? -5.502 -18.837 13.074 1.00 28.61 253 SER A CA 1
ATOM 1927 C C . SER A 1 253 ? -6.686 -18.613 14.030 1.00 28.61 253 SER A C 1
ATOM 1929 O O . SER A 1 253 ? -6.619 -17.664 14.815 1.00 28.61 253 SER A O 1
ATOM 1931 N N . PRO A 1 254 ? -7.747 -19.446 14.018 1.00 30.14 254 PRO A N 1
ATOM 1932 C CA . PRO A 1 254 ? -8.939 -19.240 14.852 1.00 30.14 254 PRO A CA 1
ATOM 1933 C C . PRO A 1 254 ? -8.706 -19.396 16.365 1.00 30.14 254 PRO A C 1
ATOM 1935 O O . PRO A 1 254 ? -9.623 -19.183 17.151 1.00 30.14 254 PRO A O 1
ATOM 1938 N N . CYS A 1 255 ? -7.498 -19.765 16.799 1.00 26.83 255 CYS A N 1
ATOM 1939 C CA . CYS A 1 255 ? -7.195 -20.095 18.189 1.00 26.83 255 CYS A CA 1
ATOM 1940 C C . CYS A 1 255 ? -5.967 -19.335 18.695 1.00 26.83 255 CYS A C 1
ATOM 1942 O O . CYS A 1 255 ? -4.857 -19.849 18.735 1.00 26.83 255 CYS A O 1
ATOM 1944 N N . SER A 1 256 ? 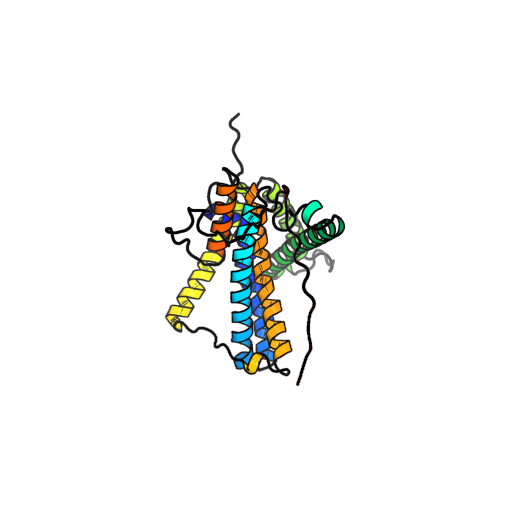-6.152 -18.070 19.040 1.00 30.11 256 SER A N 1
ATOM 1945 C CA . SER A 1 256 ? -5.491 -17.368 20.151 1.00 30.11 256 SER A CA 1
ATOM 1946 C C . SER A 1 256 ? -5.933 -15.909 20.071 1.00 30.11 256 SER A C 1
ATOM 1948 O O . SER A 1 256 ? -6.262 -15.433 18.989 1.00 30.11 256 SER A O 1
ATOM 1950 N N . TRP A 1 257 ? -5.918 -15.190 21.191 1.00 38.47 257 TRP A N 1
ATOM 1951 C CA . TRP A 1 257 ? -6.162 -13.740 21.276 1.00 38.47 257 TRP A CA 1
ATOM 1952 C C . TRP A 1 257 ? -7.600 -13.260 21.509 1.00 38.47 257 TRP A C 1
ATOM 1954 O O . TRP A 1 257 ? -7.945 -12.146 21.122 1.00 38.47 257 TRP A O 1
ATOM 1964 N N . SER A 1 258 ? -8.402 -14.026 22.249 1.00 30.69 258 SER A N 1
ATOM 1965 C CA . SER A 1 258 ? -9.560 -13.486 22.980 1.00 30.69 258 SER A CA 1
ATOM 1966 C C . SER A 1 258 ? -9.233 -13.048 24.416 1.00 30.69 258 SER A C 1
ATOM 1968 O O . SER A 1 258 ? -10.154 -12.711 25.152 1.00 30.69 258 SER A O 1
ATOM 1970 N N . ASP A 1 259 ? -7.960 -13.034 24.830 1.00 30.62 259 ASP A N 1
ATOM 1971 C CA . ASP A 1 259 ? -7.582 -12.684 26.202 1.00 30.62 259 ASP A CA 1
ATOM 1972 C C . ASP A 1 259 ? -6.585 -11.505 26.255 1.00 30.62 259 ASP A C 1
ATOM 1974 O O . ASP A 1 259 ? -5.413 -11.667 25.905 1.00 30.62 259 ASP A O 1
ATOM 1978 N N . PRO A 1 260 ? -7.017 -10.305 26.687 1.00 37.00 260 PRO A N 1
ATOM 1979 C CA . PRO A 1 260 ? -6.140 -9.159 26.935 1.00 37.00 260 PRO A CA 1
ATOM 1980 C C . PRO A 1 260 ? -5.169 -9.366 28.112 1.00 37.00 260 PRO A C 1
ATOM 1982 O O . PRO A 1 260 ? -4.324 -8.509 28.363 1.00 37.00 260 PRO A O 1
ATOM 1985 N N . SER A 1 261 ? -5.277 -10.464 28.870 1.00 32.19 261 SER A N 1
ATOM 1986 C CA . SER A 1 261 ? -4.485 -10.685 30.084 1.00 32.19 261 SER A CA 1
ATOM 1987 C C . SER A 1 261 ? -3.106 -11.322 29.854 1.00 32.19 261 SER A C 1
ATOM 1989 O O . SER A 1 261 ? -2.266 -11.274 30.756 1.00 32.19 261 SER A O 1
ATOM 1991 N N . SER A 1 262 ? -2.815 -11.843 28.655 1.00 30.53 262 SER A N 1
ATOM 1992 C CA . SER A 1 262 ? -1.557 -12.558 28.370 1.00 30.53 262 SER A CA 1
ATOM 1993 C C . SER A 1 262 ? -0.376 -11.659 27.981 1.00 30.53 262 SER A C 1
ATOM 1995 O O . SER A 1 262 ? 0.711 -12.163 27.709 1.00 30.53 262 SER A O 1
ATOM 1997 N N . MET A 1 263 ? -0.553 -10.334 27.974 1.00 32.44 263 MET A N 1
ATOM 1998 C CA . MET A 1 263 ? 0.520 -9.363 27.727 1.00 32.44 263 MET A CA 1
ATOM 1999 C C . MET A 1 263 ? 0.716 -8.443 28.940 1.00 32.44 263 MET A C 1
ATOM 2001 O O . MET A 1 263 ? 0.767 -7.221 28.837 1.00 32.44 263 MET A O 1
ATOM 2005 N N . LYS A 1 264 ? 0.830 -9.037 30.132 1.00 26.12 264 LYS A N 1
ATOM 2006 C CA . LYS A 1 264 ? 1.377 -8.338 31.299 1.00 26.12 264 LYS A CA 1
ATOM 2007 C C . LYS A 1 264 ? 2.901 -8.314 31.184 1.00 26.12 264 LYS A C 1
ATOM 2009 O O . LYS A 1 264 ? 3.575 -9.250 31.604 1.00 26.12 264 LYS A O 1
ATOM 2014 N N . PHE A 1 265 ? 3.450 -7.223 30.655 1.00 26.55 265 PHE A N 1
ATOM 2015 C CA . PHE A 1 265 ? 4.809 -6.829 31.024 1.00 26.55 265 PHE A CA 1
ATOM 2016 C C . PHE A 1 265 ? 4.833 -6.594 32.543 1.00 26.55 265 PHE A C 1
ATOM 2018 O O . PHE A 1 265 ? 3.928 -5.925 33.055 1.00 26.55 265 PHE A O 1
ATOM 2025 N N . PRO A 1 266 ? 5.812 -7.121 33.300 1.00 26.34 266 PRO A N 1
ATOM 2026 C CA . PRO A 1 266 ? 5.911 -6.843 34.722 1.00 26.34 266 PRO A CA 1
ATOM 2027 C C . PRO A 1 266 ? 6.363 -5.391 34.909 1.00 26.34 266 PRO A C 1
ATOM 2029 O O . PRO A 1 266 ? 7.544 -5.100 35.079 1.00 26.34 266 PRO A O 1
ATOM 2032 N N . ILE A 1 267 ? 5.415 -4.455 34.896 1.00 29.56 267 ILE A N 1
ATOM 2033 C CA . ILE A 1 267 ? 5.637 -3.115 35.429 1.00 29.56 267 ILE A CA 1
ATOM 2034 C C . ILE A 1 267 ? 5.655 -3.280 36.946 1.00 29.56 267 ILE A C 1
ATOM 2036 O O . ILE A 1 267 ? 4.618 -3.334 37.611 1.00 29.56 267 ILE A O 1
ATOM 2040 N N . ARG A 1 268 ? 6.860 -3.421 37.500 1.00 26.88 268 ARG A N 1
ATOM 2041 C CA . ARG A 1 268 ? 7.101 -3.394 38.941 1.00 26.88 268 ARG A CA 1
ATOM 2042 C C . ARG A 1 268 ? 6.796 -1.978 39.436 1.00 26.88 268 ARG A C 1
ATOM 2044 O O . ARG A 1 268 ? 7.661 -1.114 39.484 1.00 26.88 268 ARG A O 1
ATOM 2051 N N . SER A 1 269 ? 5.530 -1.737 39.759 1.00 27.91 269 SER A N 1
ATOM 2052 C CA . SER A 1 269 ? 5.052 -0.523 40.413 1.00 27.91 269 SER A CA 1
ATOM 2053 C C . SER A 1 269 ? 5.634 -0.454 41.827 1.00 27.91 269 SER A C 1
ATOM 2055 O O . SER A 1 269 ? 5.135 -1.092 42.753 1.00 27.91 269 SER A O 1
ATOM 2057 N N . THR A 1 270 ? 6.701 0.319 42.024 1.00 29.03 270 THR A N 1
ATOM 2058 C CA . THR A 1 270 ? 7.070 0.793 43.361 1.00 29.03 270 THR A CA 1
ATOM 2059 C C . THR A 1 270 ? 6.185 1.985 43.704 1.00 29.03 270 THR A C 1
ATOM 2061 O O . THR A 1 270 ? 6.558 3.137 43.490 1.00 29.03 270 THR A O 1
ATOM 2064 N N . LYS A 1 271 ? 4.992 1.713 44.243 1.00 31.05 271 LYS A N 1
ATOM 2065 C CA . LYS A 1 271 ? 4.233 2.707 45.010 1.00 31.05 271 LYS A CA 1
ATOM 2066 C C . LYS A 1 271 ? 5.049 3.079 46.254 1.00 31.05 271 LYS A C 1
ATOM 2068 O O . LYS A 1 271 ? 5.204 2.258 47.152 1.00 31.05 271 LYS A O 1
ATOM 2073 N N . LYS A 1 272 ? 5.540 4.317 46.328 1.00 31.80 272 LYS A N 1
ATOM 2074 C CA . LYS A 1 272 ? 5.839 4.982 47.604 1.00 31.80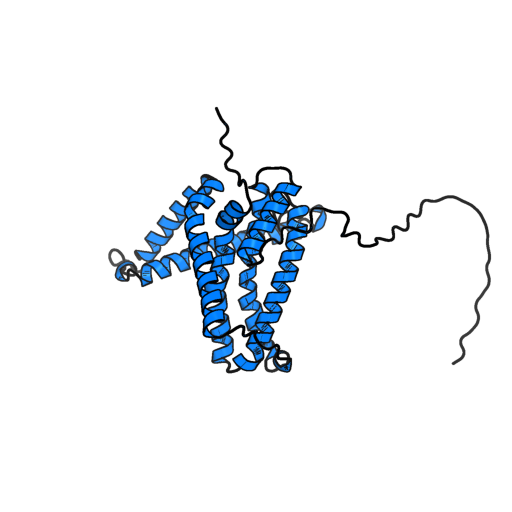 272 LYS A CA 1
ATOM 2075 C C . LYS A 1 272 ? 4.682 5.930 47.910 1.00 31.80 272 LYS A C 1
ATOM 2077 O O . LYS A 1 272 ? 4.438 6.860 47.153 1.00 31.80 272 LYS A O 1
ATOM 2082 N N . SER A 1 273 ? 3.999 5.676 49.019 1.00 28.48 273 SER A N 1
ATOM 2083 C CA . SER A 1 273 ? 3.174 6.649 49.740 1.00 28.48 273 SER A CA 1
ATOM 2084 C C . SER A 1 273 ? 3.726 6.745 51.172 1.00 28.48 273 SER A C 1
ATOM 2086 O O . SER A 1 273 ? 4.301 5.759 51.644 1.00 28.48 273 SER A O 1
ATOM 2088 N N . PRO A 1 274 ? 3.646 7.909 51.840 1.00 38.59 274 PRO A N 1
ATOM 2089 C CA . PRO A 1 274 ? 4.535 8.278 52.933 1.00 38.59 274 PRO A CA 1
ATOM 2090 C C . PRO A 1 274 ? 3.912 8.013 54.306 1.00 38.59 274 PRO A C 1
ATOM 2092 O O . PRO A 1 274 ? 2.740 8.302 54.509 1.00 38.59 274 PRO A O 1
ATOM 2095 N N . SER A 1 275 ? 4.716 7.569 55.275 1.00 28.88 275 SER A N 1
ATOM 2096 C CA . SER A 1 275 ? 4.489 7.862 56.700 1.00 28.88 275 SER A CA 1
ATOM 2097 C C . SER A 1 275 ? 5.650 7.373 57.571 1.00 28.88 275 SER A C 1
ATOM 2099 O O . SER A 1 275 ? 5.894 6.179 57.695 1.00 28.88 275 SER A O 1
ATOM 2101 N N . SER A 1 276 ? 6.325 8.351 58.179 1.00 29.64 276 SER A N 1
ATOM 2102 C CA . SER A 1 276 ? 6.825 8.388 59.560 1.00 29.64 276 SER A CA 1
ATOM 2103 C C . SER A 1 276 ? 7.635 7.226 60.168 1.00 29.64 276 SER A C 1
ATOM 2105 O O . SER A 1 276 ? 7.139 6.124 60.364 1.00 29.64 276 SER A O 1
ATOM 2107 N N . HIS A 1 277 ? 8.782 7.650 60.721 1.00 27.91 277 HIS A N 1
ATOM 2108 C CA . HIS A 1 277 ? 9.433 7.224 61.972 1.00 27.91 277 HIS A CA 1
ATOM 2109 C C . HIS A 1 277 ? 10.687 6.321 61.922 1.00 27.91 277 HIS A C 1
ATOM 2111 O O . HIS A 1 277 ? 10.619 5.107 61.794 1.00 27.91 277 HIS A O 1
ATOM 2117 N N . ARG A 1 278 ? 11.813 6.984 62.258 1.00 28.28 278 ARG A N 1
ATOM 2118 C CA . ARG A 1 278 ? 12.977 6.528 63.051 1.00 28.28 278 ARG A CA 1
ATOM 2119 C C . ARG A 1 278 ? 13.840 5.398 62.473 1.00 28.28 278 ARG A C 1
ATOM 2121 O O . ARG A 1 278 ? 13.537 4.231 62.673 1.00 28.28 278 ARG A O 1
ATOM 2128 N N . ARG A 1 279 ? 15.072 5.721 62.067 1.00 26.02 279 ARG A N 1
ATOM 2129 C CA . ARG A 1 279 ? 16.247 5.817 62.962 1.00 26.02 279 ARG A CA 1
ATOM 2130 C C . ARG A 1 279 ? 17.496 6.196 62.159 1.00 26.02 279 ARG A C 1
ATOM 2132 O O . ARG A 1 279 ? 17.706 5.713 61.054 1.00 26.02 279 ARG A O 1
ATOM 2139 N N . TRP A 1 280 ? 18.300 7.068 62.753 1.00 25.53 280 TRP A N 1
ATOM 2140 C CA . TRP A 1 280 ? 19.635 7.447 62.313 1.00 25.53 280 TRP A CA 1
ATOM 2141 C C . TRP A 1 280 ? 20.606 6.278 62.469 1.00 25.53 280 TRP A C 1
ATOM 2143 O O . TRP A 1 280 ? 20.676 5.721 63.562 1.00 25.53 280 TRP A O 1
ATOM 2153 N N . ILE A 1 281 ? 21.384 5.972 61.428 1.00 30.53 281 ILE A N 1
ATOM 2154 C CA . ILE A 1 281 ? 22.720 5.374 61.557 1.00 30.53 281 ILE A CA 1
ATOM 2155 C C . ILE A 1 281 ? 23.620 6.030 60.504 1.00 30.53 281 ILE A C 1
ATOM 2157 O O . ILE A 1 281 ? 23.555 5.731 59.316 1.00 30.53 281 ILE A O 1
ATOM 2161 N N . THR A 1 282 ? 24.438 6.966 60.965 1.00 28.38 282 THR A N 1
ATOM 2162 C CA . THR A 1 282 ? 25.672 7.422 60.322 1.00 28.38 282 THR A CA 1
ATOM 2163 C C . THR A 1 282 ? 26.761 6.378 60.547 1.00 28.38 282 THR A C 1
ATOM 2165 O O . THR A 1 282 ? 26.970 6.019 61.699 1.00 28.38 282 THR A O 1
ATOM 2168 N N . PHE A 1 283 ? 27.498 5.959 59.514 1.00 27.84 283 PHE A N 1
ATOM 2169 C CA . PHE A 1 283 ? 28.896 5.531 59.664 1.00 27.84 283 PHE A CA 1
ATOM 2170 C C . PHE A 1 283 ? 29.676 5.718 58.350 1.00 27.84 283 PHE A C 1
ATOM 2172 O O . PHE A 1 283 ? 29.207 5.382 57.266 1.00 27.84 283 PHE A O 1
ATOM 2179 N N . SER A 1 284 ? 30.844 6.338 58.504 1.00 31.23 284 SER A N 1
ATOM 2180 C CA . SER A 1 284 ? 31.774 6.881 57.506 1.00 31.23 284 SER A CA 1
ATOM 2181 C C . SER A 1 284 ? 32.526 5.819 56.673 1.00 31.23 284 SER A C 1
ATOM 2183 O O . SER A 1 284 ? 32.598 4.662 57.088 1.00 31.23 284 SER A O 1
ATOM 2185 N N . PRO A 1 285 ? 33.137 6.194 55.526 1.00 39.31 285 PRO A N 1
ATOM 2186 C CA . PRO A 1 285 ? 33.797 5.263 54.608 1.00 39.31 285 PRO A CA 1
ATOM 2187 C C . PRO A 1 285 ? 35.236 4.948 55.046 1.00 39.31 285 PRO A C 1
ATOM 2189 O O . PRO A 1 285 ? 35.850 5.741 55.766 1.00 39.31 285 PRO A O 1
ATOM 2192 N N . PRO A 1 286 ? 35.839 3.864 54.522 1.00 36.34 286 PRO A N 1
ATOM 2193 C CA . PRO A 1 286 ? 37.214 4.041 54.064 1.00 36.34 286 PRO A CA 1
ATOM 2194 C C . PRO A 1 286 ? 37.612 3.269 52.792 1.00 36.34 286 PRO A C 1
ATOM 2196 O O . PRO A 1 286 ? 37.442 2.063 52.677 1.00 36.34 286 PRO A O 1
ATOM 2199 N N . ARG A 1 287 ? 38.292 4.039 51.932 1.00 29.08 287 ARG A N 1
ATOM 2200 C CA . ARG A 1 287 ? 39.576 3.771 51.253 1.00 29.08 287 ARG A CA 1
ATOM 2201 C C . ARG A 1 287 ? 39.683 2.616 50.247 1.00 29.08 287 ARG A C 1
ATOM 2203 O O . ARG A 1 287 ? 39.766 1.446 50.590 1.00 29.08 287 ARG A O 1
ATOM 2210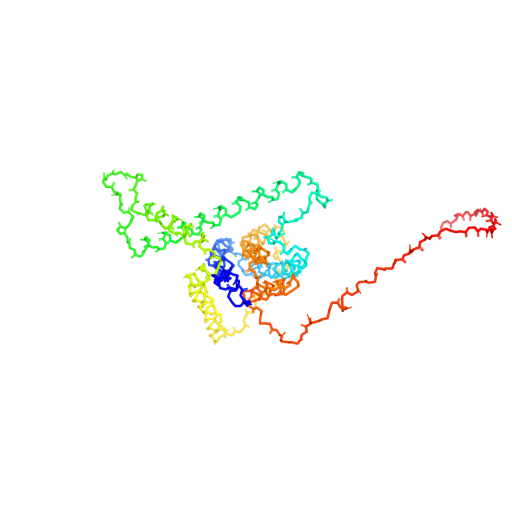 N N . PHE A 1 288 ? 39.911 3.045 49.007 1.00 33.41 288 PHE A N 1
ATOM 2211 C CA . PHE A 1 288 ? 40.658 2.351 47.961 1.00 33.41 288 PHE A CA 1
ATOM 2212 C C . PHE A 1 288 ? 42.009 1.793 48.438 1.00 33.41 288 PHE A C 1
ATOM 2214 O O . PHE A 1 288 ? 42.763 2.490 49.124 1.00 33.41 288 PHE A O 1
ATOM 2221 N N . ARG A 1 289 ? 42.369 0.616 47.916 1.00 31.69 289 ARG A N 1
ATOM 2222 C CA . ARG A 1 289 ? 43.732 0.272 47.488 1.00 31.69 289 ARG A CA 1
ATOM 2223 C C . ARG A 1 289 ? 43.663 -0.708 46.307 1.00 31.69 289 ARG A C 1
ATOM 2225 O O . ARG A 1 289 ? 43.095 -1.776 46.475 1.00 31.69 289 ARG A O 1
ATOM 2232 N N . ILE A 1 290 ? 44.242 -0.236 45.194 1.00 43.38 290 ILE A N 1
ATOM 2233 C CA . ILE A 1 290 ? 44.844 -0.898 44.014 1.00 43.38 290 ILE A CA 1
ATOM 2234 C C . ILE A 1 290 ? 44.132 -2.141 43.479 1.00 43.38 290 ILE A C 1
ATOM 2236 O O . ILE A 1 290 ? 44.269 -3.216 44.096 1.00 43.38 290 ILE A O 1
#

pLDDT: mean 76.3, std 20.08, range [25.53, 93.62]

Radius of gyration: 25.81 Å; chains: 1; bounding box: 82×47×96 Å

Sequence (290 aa):
MAHISHKLKNSFEGALAGGGDPATSPLYVFGPFLKLIVVAGVAQITFGASIWLAVITIAVVSAMYRLVMQWVTDGSGGSGLSEEEFGGWAVKVNAAITFIEYTLTFLVSMAAMVTFIADRLPFLNDPILGISFLTYRKVIAILLSILTGWLVNRGPRMAARTFGPATAGVLLLLWVMVISTIVKHGLHLPDFNLQAFRLEYFHITLGGYVRILAVMTGVEVFANLVAAYDGTPAQKSNKAFFSLLIIMGRQPSPCSWSDPSSMKFPIRSTKKSPSSHRRWITFSPPRFRI

Foldseek 3Di:
DPPPQLFDAFLLLVLLLLVPQLLCLVVPLVVVLVCLCVVVVNCLAQVQLLVVLLVVVLVVVLVVQLVQLLVQLQLCGPLRQDCVRVNPVVSVVVVVVVVVLVVVSLVVVLLVVLVVVCVVVVQQQDADPPDNVHGNSVVVSVVVSVVVVVQCVVHSSSSSVPRSVVSVVSLVVVVVVVVVCCVVPNDDRRDHHPCCCPPVNVCSNVVSNVSSNSSCSSLRSLSSSLNSHDDDSVVSSVRSSVSSCVSVVHDPPPDDPPDPPPPDDPPPDPDDDDDDDDDDDDDDDDDDDD